Protein AF-A0A194WUJ3-F1 (afdb_monomer_lite)

InterPro domains:
  IPR053221 Burnettramic acid biosynthesis protein [PTHR38887] (4-179)

Sequence (191 aa):
MGGSFLRAWAPMLRSHDISIVQFIAFIDNLNVVSTASPPLQAMSLAGGVLGMVPHHWAMIAGNVIQTTANLGTFAVSKGRTELYMREVNEKMFKPRGLKVSIAKTEAIRSVLRVPTGRPMLPPLNAQTVQMGIAERVLLQLWPYNAVLDLNVPPPAEQTTMLAKLSAKQIAAQAKRNQSKLIKKHEKDLRK

Foldseek 3Di:
DQDQDAQWDFPVCVVLVADLLNVSLLSLLLRVQSDDDCVVVVVCVPDDDPDDDPPPQDDDDDDDDDDDDPPPPDPGPDGSNVLSQVVCCVPPAVVSVGHDDDDDPVCCCVVLVPDPPQDQADDDDPVCVPPDRVVRSVVSCVVSDGDIDNPGDDHDDNDPVSVVVVVVVVVVVVVVVVVVVVVVVVVVVVD

Organism: Mollisia scopiformis (NCBI:txid149040)

Secondary structure (DSSP, 8-state):
--PPPP--B-GGGGGGT--HHHHHHHHHHHHHHHSPPHHHHHHTTSS---------S----------S---------S-HHHHHHHHHIIIIIGGGT-------HHHHHHHTT--TTS-SSPPP-TTTTTS-HHHHHHHHHGGGSPP-B---PPPPP--THHHHHHHHHHHHHHHHHHHHHHHHHHHHTT-

Structure (mmCIF, N/CA/C/O backbone):
data_AF-A0A194WUJ3-F1
#
_entry.id   AF-A0A194WUJ3-F1
#
loop_
_atom_site.group_PDB
_atom_site.id
_atom_site.type_symbol
_atom_site.label_atom_id
_atom_site.label_alt_id
_atom_site.label_comp_id
_atom_site.label_asym_id
_atom_site.label_entity_id
_atom_site.label_seq_id
_atom_site.pdbx_PDB_ins_code
_atom_site.Cartn_x
_atom_site.Cartn_y
_atom_site.Cartn_z
_atom_site.occupancy
_atom_site.B_iso_or_equiv
_atom_site.auth_seq_id
_atom_site.auth_comp_id
_atom_site.auth_asym_id
_atom_site.auth_atom_id
_atom_site.pdbx_PDB_model_num
ATOM 1 N N . MET A 1 1 ? 6.525 8.917 10.250 1.00 32.72 1 MET A N 1
ATOM 2 C CA . MET A 1 1 ? 6.862 7.479 10.179 1.00 32.72 1 MET A CA 1
ATOM 3 C C . MET A 1 1 ? 7.037 7.107 8.714 1.00 32.72 1 MET A C 1
ATOM 5 O O . MET A 1 1 ? 6.080 7.226 7.965 1.00 32.72 1 MET A O 1
ATOM 9 N N . GLY A 1 2 ? 8.264 6.780 8.301 1.00 46.00 2 GLY A N 1
ATOM 10 C CA . GLY A 1 2 ? 8.646 6.453 6.918 1.00 46.00 2 GLY A CA 1
ATOM 11 C C . GLY A 1 2 ? 9.194 5.030 6.810 1.00 46.00 2 GLY A C 1
ATOM 12 O O . GLY A 1 2 ? 10.304 4.839 6.333 1.00 46.00 2 GLY A O 1
ATOM 13 N N . GLY A 1 3 ? 8.460 4.057 7.359 1.00 59.03 3 GLY A N 1
ATOM 14 C CA . GLY A 1 3 ? 8.838 2.645 7.317 1.00 59.03 3 GLY A CA 1
ATOM 15 C C . GLY A 1 3 ? 8.460 1.990 5.989 1.00 59.03 3 GLY A C 1
ATOM 16 O O . GLY A 1 3 ? 7.477 2.377 5.359 1.00 59.03 3 GLY A O 1
ATOM 17 N N . SER A 1 4 ? 9.242 0.990 5.587 1.00 74.44 4 SER A N 1
ATOM 18 C CA . SER A 1 4 ? 8.937 0.096 4.467 1.00 74.44 4 SER A CA 1
ATOM 19 C C . SER A 1 4 ? 7.619 -0.652 4.713 1.00 74.44 4 SER A C 1
ATOM 21 O O . SER A 1 4 ? 7.339 -1.071 5.836 1.00 74.44 4 SER A O 1
ATOM 23 N N . PHE A 1 5 ? 6.832 -0.876 3.663 1.00 83.88 5 PHE A N 1
ATOM 24 C CA . PHE A 1 5 ? 5.734 -1.838 3.670 1.00 83.88 5 PHE A CA 1
ATOM 25 C C . PHE A 1 5 ? 6.278 -3.244 3.944 1.00 83.88 5 PHE A C 1
ATOM 27 O O . PHE A 1 5 ? 7.300 -3.653 3.381 1.00 83.88 5 PHE A O 1
ATOM 34 N N . LEU A 1 6 ? 5.575 -3.976 4.810 1.00 86.25 6 LEU A N 1
ATOM 35 C CA . LEU A 1 6 ? 5.912 -5.345 5.183 1.00 86.25 6 LEU A CA 1
ATOM 36 C C . LEU A 1 6 ? 5.752 -6.283 3.980 1.00 86.25 6 LEU A C 1
ATOM 38 O O . LEU A 1 6 ? 4.736 -6.248 3.285 1.00 86.25 6 LEU A O 1
ATOM 42 N N . ARG A 1 7 ? 6.739 -7.157 3.768 1.00 89.56 7 ARG A N 1
ATOM 43 C CA . ARG A 1 7 ? 6.683 -8.224 2.761 1.00 89.56 7 ARG A CA 1
ATOM 44 C C . ARG A 1 7 ? 5.801 -9.359 3.283 1.00 89.56 7 ARG A C 1
ATOM 46 O O . ARG A 1 7 ? 6.297 -10.312 3.870 1.00 89.56 7 ARG A O 1
ATOM 53 N N . ALA A 1 8 ? 4.492 -9.216 3.108 1.00 89.38 8 ALA A N 1
ATOM 54 C CA . ALA A 1 8 ? 3.495 -10.188 3.538 1.00 89.38 8 ALA A CA 1
ATOM 55 C C . ALA A 1 8 ? 2.577 -10.571 2.374 1.00 89.38 8 ALA A C 1
ATOM 57 O O . ALA A 1 8 ? 2.160 -9.719 1.587 1.00 89.38 8 ALA A O 1
ATOM 58 N N . TRP A 1 9 ? 2.262 -11.855 2.267 1.00 92.25 9 TRP A N 1
ATOM 59 C CA . TRP A 1 9 ? 1.410 -12.420 1.229 1.00 92.25 9 TRP A CA 1
ATOM 60 C C . TRP A 1 9 ? -0.005 -12.661 1.755 1.00 92.25 9 TRP A C 1
ATOM 62 O O . TRP A 1 9 ? -0.173 -13.133 2.869 1.00 92.25 9 TRP A O 1
ATOM 72 N N . ALA A 1 10 ? -1.027 -12.381 0.947 1.00 93.19 10 ALA A N 1
ATOM 73 C CA . ALA A 1 10 ? -2.409 -12.739 1.257 1.00 93.19 10 ALA A CA 1
ATOM 74 C C . ALA A 1 10 ? -2.822 -13.950 0.399 1.00 93.19 10 ALA A C 1
ATOM 76 O O . ALA A 1 10 ? -3.096 -13.763 -0.790 1.00 93.19 10 ALA A O 1
ATOM 77 N N . PRO A 1 11 ? -2.913 -15.181 0.952 1.00 93.56 11 PRO A N 1
ATOM 78 C CA . PRO A 1 11 ? -3.187 -16.395 0.173 1.00 93.56 11 PRO A CA 1
ATOM 79 C C . PRO A 1 11 ? -4.454 -16.341 -0.680 1.00 93.56 11 PRO A C 1
ATOM 81 O O . PRO A 1 11 ? -4.495 -16.942 -1.752 1.00 93.56 11 PRO A O 1
ATOM 84 N N . MET A 1 12 ? -5.454 -15.567 -0.251 1.00 92.31 12 MET A N 1
ATOM 85 C CA . MET A 1 12 ? -6.691 -15.351 -1.004 1.00 92.31 12 MET A CA 1
ATOM 86 C C . MET A 1 12 ? -6.475 -14.702 -2.379 1.00 92.31 12 MET A C 1
ATOM 88 O O . MET A 1 12 ? -7.281 -14.898 -3.275 1.00 92.31 12 MET A O 1
ATOM 92 N N . LEU A 1 13 ? -5.381 -13.970 -2.603 1.00 93.94 13 LEU A N 1
ATOM 93 C CA . LEU A 1 13 ? -5.100 -13.373 -3.913 1.00 93.94 13 LEU A CA 1
ATOM 94 C C . LEU A 1 13 ? -4.798 -14.431 -4.988 1.00 93.94 13 LEU A C 1
ATOM 96 O O . LEU A 1 13 ? -4.937 -14.147 -6.178 1.00 93.94 13 LEU A O 1
ATOM 100 N N . ARG A 1 14 ? -4.470 -15.668 -4.586 1.00 94.31 14 ARG A N 1
ATOM 101 C CA . ARG A 1 14 ? -4.285 -16.793 -5.511 1.00 94.31 14 ARG A CA 1
ATOM 102 C C . ARG A 1 14 ? -5.555 -17.103 -6.306 1.00 94.31 14 ARG A C 1
ATOM 104 O O . ARG A 1 14 ? -5.449 -17.398 -7.491 1.00 94.31 14 ARG A O 1
ATOM 111 N N . SER A 1 15 ? -6.743 -16.993 -5.701 1.00 94.62 15 SER A N 1
ATOM 112 C CA . SER A 1 15 ? -8.014 -17.219 -6.416 1.00 94.62 15 SER A CA 1
ATOM 113 C C . SER A 1 15 ? -8.342 -16.113 -7.420 1.00 94.62 15 SER A C 1
ATOM 115 O O . SER A 1 15 ? -9.236 -16.278 -8.242 1.00 94.62 15 SER A O 1
ATOM 117 N N . HIS A 1 16 ? -7.609 -15.000 -7.374 1.00 94.25 16 HIS A N 1
ATOM 118 C CA . HIS A 1 16 ? -7.704 -13.901 -8.326 1.00 94.25 16 HIS A CA 1
ATOM 119 C C . HIS A 1 16 ? -6.568 -13.918 -9.357 1.00 94.25 16 HIS A C 1
ATOM 121 O O . HIS A 1 16 ? -6.292 -12.885 -9.956 1.00 94.25 16 HIS A O 1
ATOM 127 N N . ASP A 1 17 ? -5.892 -15.054 -9.561 1.00 95.06 17 ASP A N 1
ATOM 128 C CA . ASP A 1 17 ? -4.787 -15.194 -10.523 1.00 95.06 17 ASP A CA 1
ATOM 129 C C . ASP A 1 17 ? -3.607 -14.238 -10.244 1.00 95.06 17 ASP A C 1
ATOM 131 O O . ASP A 1 17 ? -2.934 -13.743 -11.147 1.00 95.06 17 ASP A O 1
ATOM 135 N N . ILE A 1 18 ? -3.358 -13.921 -8.971 1.00 95.56 18 ILE A N 1
ATOM 136 C CA . ILE A 1 18 ? -2.147 -13.218 -8.542 1.00 95.56 18 ILE A CA 1
ATOM 137 C C . ILE A 1 18 ? -1.249 -14.233 -7.847 1.00 95.56 18 ILE A C 1
ATOM 139 O O . ILE A 1 18 ? -1.647 -14.856 -6.863 1.00 95.56 18 ILE A O 1
ATOM 143 N N . SER A 1 19 ? -0.024 -14.406 -8.340 1.00 94.44 19 SER A N 1
ATOM 144 C CA . SER A 1 19 ? 0.952 -15.271 -7.678 1.00 94.44 19 SER A CA 1
ATOM 145 C C . SER A 1 19 ? 1.659 -14.547 -6.528 1.00 94.44 19 SER A C 1
ATOM 147 O O . SER A 1 19 ? 1.808 -13.322 -6.534 1.00 94.44 19 SER A O 1
ATOM 149 N N . ILE A 1 20 ? 2.161 -15.320 -5.557 1.00 93.75 20 ILE A N 1
ATOM 150 C CA . ILE A 1 20 ? 2.977 -14.796 -4.450 1.00 93.75 20 ILE A CA 1
ATOM 151 C C . ILE A 1 20 ? 4.178 -13.997 -4.971 1.00 93.75 20 ILE A C 1
ATOM 153 O O . ILE A 1 20 ? 4.462 -12.911 -4.477 1.00 93.75 20 ILE A O 1
ATOM 157 N N . VAL A 1 21 ? 4.832 -14.483 -6.030 1.00 91.12 21 VAL A N 1
ATOM 158 C CA . VAL A 1 21 ? 5.985 -13.819 -6.652 1.00 91.12 21 VAL A CA 1
ATOM 159 C C . VAL A 1 21 ? 5.587 -12.457 -7.222 1.00 91.12 21 VAL A C 1
ATOM 161 O O . VAL A 1 21 ? 6.268 -11.466 -6.970 1.00 91.12 21 VAL A O 1
ATOM 164 N N . GLN A 1 22 ? 4.465 -12.376 -7.945 1.00 92.06 22 GLN A N 1
ATOM 165 C CA . GLN A 1 22 ? 3.992 -11.118 -8.529 1.00 92.06 22 GLN A CA 1
ATOM 166 C C . GLN A 1 22 ? 3.621 -10.091 -7.455 1.00 92.06 22 GLN A C 1
ATOM 168 O O . GLN A 1 22 ? 3.973 -8.918 -7.576 1.00 92.06 22 GLN A O 1
ATOM 173 N N . PHE A 1 23 ? 2.912 -10.515 -6.406 1.00 93.56 23 PHE A N 1
ATOM 174 C CA . PHE A 1 23 ? 2.476 -9.601 -5.353 1.00 93.56 23 PHE A CA 1
ATOM 175 C C . PHE A 1 23 ? 3.635 -9.104 -4.494 1.00 93.56 23 PHE A C 1
ATOM 177 O O . PHE A 1 23 ? 3.712 -7.915 -4.191 1.00 93.56 23 PHE A O 1
ATOM 184 N N . ILE A 1 24 ? 4.572 -9.982 -4.143 1.00 91.94 24 ILE A N 1
ATOM 185 C CA . ILE A 1 24 ? 5.745 -9.587 -3.362 1.00 91.94 24 ILE A CA 1
ATOM 186 C C . ILE A 1 24 ? 6.665 -8.682 -4.184 1.00 91.94 24 ILE A C 1
ATOM 188 O O . ILE A 1 24 ? 7.104 -7.657 -3.668 1.00 91.94 24 ILE A O 1
ATOM 192 N N . ALA A 1 25 ? 6.835 -8.942 -5.485 1.00 89.75 25 ALA A N 1
ATOM 193 C CA . ALA A 1 25 ? 7.499 -7.994 -6.380 1.00 89.75 25 ALA A CA 1
ATOM 194 C C . ALA A 1 25 ? 6.770 -6.639 -6.425 1.00 89.75 25 ALA A C 1
ATOM 196 O O . ALA A 1 25 ? 7.415 -5.590 -6.499 1.00 89.75 25 ALA A O 1
ATOM 197 N N . PHE A 1 26 ? 5.434 -6.626 -6.350 1.00 91.31 26 PHE A N 1
ATOM 198 C CA . PHE A 1 26 ? 4.680 -5.379 -6.241 1.00 91.31 26 PHE A CA 1
ATOM 199 C C . PHE A 1 26 ? 5.033 -4.596 -4.962 1.00 91.31 26 PHE A C 1
ATOM 201 O O . PHE A 1 26 ? 5.279 -3.389 -5.057 1.00 91.31 26 PHE A O 1
ATOM 208 N N . ILE A 1 27 ? 5.095 -5.266 -3.805 1.00 90.31 27 ILE A N 1
ATOM 209 C CA . ILE A 1 27 ? 5.465 -4.667 -2.510 1.00 90.31 27 ILE A CA 1
ATOM 210 C C . ILE A 1 27 ? 6.914 -4.167 -2.522 1.00 90.31 27 ILE A C 1
ATOM 212 O O . ILE A 1 27 ? 7.175 -3.036 -2.113 1.00 90.31 27 ILE A O 1
ATOM 216 N N . ASP A 1 28 ? 7.847 -4.959 -3.048 1.00 84.88 28 ASP A N 1
ATOM 217 C CA . ASP A 1 28 ? 9.267 -4.599 -3.123 1.00 84.88 28 ASP A CA 1
ATOM 218 C C . ASP A 1 28 ? 9.469 -3.336 -3.980 1.00 84.88 28 ASP A C 1
ATOM 220 O O . ASP A 1 28 ? 10.098 -2.367 -3.549 1.00 84.88 28 ASP A O 1
ATOM 224 N N . ASN A 1 29 ? 8.844 -3.276 -5.158 1.00 86.25 29 ASN A N 1
ATOM 225 C CA . ASN A 1 29 ? 8.866 -2.074 -5.995 1.00 86.25 29 ASN A CA 1
ATOM 226 C C . ASN A 1 29 ? 8.163 -0.885 -5.319 1.00 86.25 29 ASN A C 1
ATOM 228 O O . ASN A 1 29 ? 8.629 0.249 -5.456 1.00 86.25 29 ASN A O 1
ATOM 232 N N . LEU A 1 30 ? 7.068 -1.124 -4.583 1.00 84.75 30 LEU A N 1
ATOM 233 C CA . LEU A 1 30 ? 6.368 -0.078 -3.838 1.00 84.75 30 LEU A CA 1
ATOM 234 C C . LEU A 1 30 ? 7.281 0.547 -2.776 1.00 84.75 30 LEU A C 1
ATOM 236 O O . LEU A 1 30 ? 7.339 1.772 -2.668 1.00 84.75 30 LEU A O 1
ATOM 240 N N . ASN A 1 31 ? 8.035 -0.271 -2.042 1.00 82.69 31 ASN A N 1
ATOM 241 C CA . ASN A 1 31 ? 9.030 0.180 -1.068 1.00 82.69 31 ASN A CA 1
ATOM 242 C C . ASN A 1 31 ? 10.114 1.043 -1.718 1.00 82.69 31 ASN A C 1
ATOM 244 O O . ASN A 1 31 ? 10.453 2.111 -1.207 1.00 82.69 31 ASN A O 1
ATOM 248 N N . VAL A 1 32 ? 10.586 0.655 -2.904 1.00 80.19 32 VAL A N 1
ATOM 249 C CA . VAL A 1 32 ? 11.598 1.424 -3.643 1.00 80.19 32 VAL A CA 1
ATOM 250 C C . VAL A 1 32 ? 11.068 2.788 -4.096 1.00 80.19 32 VAL A C 1
ATOM 252 O O . VAL A 1 32 ? 11.775 3.790 -3.980 1.00 80.19 32 VAL A O 1
ATOM 255 N N . VAL A 1 33 ? 9.838 2.868 -4.616 1.00 75.56 33 VAL A N 1
ATOM 256 C CA . VAL A 1 33 ? 9.284 4.147 -5.116 1.00 75.56 33 VAL A CA 1
ATOM 257 C C . VAL A 1 33 ? 8.750 5.058 -4.022 1.00 75.56 33 VAL A C 1
ATOM 259 O O . VAL A 1 33 ? 8.711 6.270 -4.234 1.00 75.56 33 VAL A O 1
ATOM 262 N N . SER A 1 34 ? 8.330 4.485 -2.892 1.00 74.25 34 SER A N 1
ATOM 263 C CA . SER A 1 34 ? 7.834 5.230 -1.730 1.00 74.25 34 SER A CA 1
ATOM 264 C C . SER A 1 34 ? 8.954 5.768 -0.843 1.00 74.25 34 SER A C 1
ATOM 266 O O . SER A 1 34 ? 8.725 6.727 -0.106 1.00 74.25 34 SER A O 1
ATOM 268 N N . THR A 1 35 ? 10.170 5.227 -0.960 1.00 67.69 35 THR A N 1
ATOM 269 C CA . THR A 1 35 ? 11.345 5.787 -0.290 1.00 67.69 35 THR A CA 1
ATOM 270 C C . THR A 1 35 ? 11.656 7.176 -0.854 1.00 67.69 35 THR A C 1
ATOM 272 O O . THR A 1 35 ? 11.804 7.359 -2.066 1.00 67.69 35 THR A O 1
ATOM 275 N N . ALA A 1 36 ? 11.777 8.172 0.028 1.00 53.38 36 ALA A N 1
ATOM 276 C CA . ALA A 1 36 ? 12.277 9.489 -0.349 1.00 53.38 36 ALA A CA 1
ATOM 277 C C . ALA A 1 36 ? 13.680 9.323 -0.952 1.00 53.38 36 ALA A C 1
ATOM 279 O O . ALA A 1 36 ? 14.590 8.829 -0.294 1.00 53.38 36 ALA A O 1
ATOM 280 N N . SER A 1 37 ? 13.859 9.676 -2.224 1.00 48.66 37 SER A N 1
ATOM 281 C CA . SER A 1 37 ? 15.132 9.450 -2.903 1.00 48.66 37 SER A CA 1
ATOM 282 C C . SER A 1 37 ? 16.250 10.288 -2.248 1.00 48.66 37 SER A C 1
ATOM 284 O O . SER A 1 37 ? 16.093 11.513 -2.190 1.00 48.66 37 SER A O 1
ATOM 286 N N . PRO A 1 38 ? 17.392 9.692 -1.849 1.00 40.50 38 PRO A N 1
ATOM 287 C CA . PRO A 1 38 ? 18.553 10.409 -1.308 1.00 40.50 38 PRO A CA 1
ATOM 288 C C . PRO A 1 38 ? 19.068 11.609 -2.136 1.00 40.50 38 PRO A C 1
ATOM 290 O O . PRO A 1 38 ? 19.522 12.576 -1.526 1.00 40.50 38 PRO A O 1
ATOM 293 N N . PRO A 1 39 ? 18.937 11.673 -3.482 1.00 39.31 39 PRO A N 1
ATOM 294 C CA . PRO A 1 39 ? 19.376 12.848 -4.240 1.00 39.31 39 PRO A CA 1
ATOM 295 C C . PRO A 1 39 ? 18.624 14.146 -3.902 1.00 39.31 39 PRO A C 1
ATOM 297 O O . PRO A 1 39 ? 19.169 15.225 -4.105 1.00 39.31 39 PRO A O 1
ATOM 300 N N . LEU A 1 40 ? 17.406 14.073 -3.347 1.00 37.78 40 LEU A N 1
ATOM 301 C CA . LEU A 1 40 ? 16.685 15.269 -2.886 1.00 37.78 40 LEU A CA 1
ATOM 302 C C . LEU A 1 40 ? 17.165 15.757 -1.512 1.00 37.78 40 LEU A C 1
ATOM 304 O O . LEU A 1 40 ? 17.04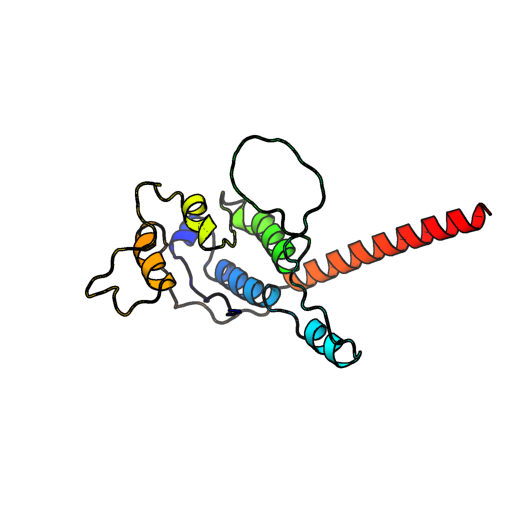6 16.942 -1.231 1.00 37.78 40 LEU A O 1
ATOM 308 N N . GLN A 1 41 ? 17.735 14.875 -0.685 1.00 41.09 41 GLN A N 1
ATOM 309 C CA . GLN A 1 41 ? 18.340 15.250 0.600 1.00 41.09 41 GLN A CA 1
ATOM 310 C C . GLN A 1 41 ? 19.784 15.751 0.425 1.00 41.09 41 GLN A C 1
ATOM 312 O O . GLN A 1 41 ? 20.237 16.608 1.181 1.00 41.09 41 GLN A O 1
ATOM 317 N N . ALA A 1 42 ? 20.490 15.282 -0.610 1.00 37.00 42 ALA A N 1
ATOM 318 C CA . ALA A 1 42 ? 21.837 15.751 -0.939 1.00 37.00 42 ALA A CA 1
ATOM 319 C C . ALA A 1 42 ? 21.848 17.145 -1.602 1.00 37.00 42 ALA A C 1
ATOM 321 O O . ALA A 1 42 ? 22.748 17.938 -1.340 1.00 37.00 42 ALA A O 1
ATOM 322 N N . MET A 1 43 ? 20.837 17.494 -2.410 1.00 38.50 43 MET A N 1
ATOM 323 C CA . MET A 1 43 ? 20.752 18.834 -3.018 1.00 38.50 43 MET A CA 1
ATOM 324 C C . MET A 1 43 ? 20.442 19.951 -2.008 1.00 38.50 43 MET A C 1
ATOM 326 O O . MET A 1 43 ? 20.824 21.094 -2.238 1.00 38.50 43 MET A O 1
ATOM 330 N N . SER A 1 44 ? 19.805 19.639 -0.876 1.00 41.44 44 SER A N 1
ATOM 331 C CA . SER A 1 44 ? 19.566 20.603 0.211 1.00 41.44 44 SER A CA 1
ATOM 332 C C . SER A 1 44 ? 20.817 20.951 1.029 1.00 41.44 44 SER A C 1
ATOM 334 O O . SER A 1 44 ? 20.777 21.900 1.804 1.00 41.44 44 SER A O 1
ATOM 336 N N . LEU A 1 45 ? 21.925 20.219 0.861 1.00 41.81 45 LEU A N 1
ATOM 337 C CA . LEU A 1 45 ? 23.166 20.432 1.619 1.00 41.81 45 LEU A CA 1
ATOM 338 C C . LEU A 1 45 ? 24.208 21.298 0.887 1.00 41.81 45 LEU A C 1
ATOM 340 O O . LEU A 1 45 ? 25.175 21.717 1.513 1.00 41.81 45 LEU A O 1
ATOM 344 N N . ALA A 1 46 ? 24.019 21.607 -0.402 1.00 44.56 46 ALA A N 1
ATOM 345 C CA . ALA A 1 46 ? 24.992 22.366 -1.203 1.00 44.56 46 ALA A CA 1
ATOM 346 C C . ALA A 1 46 ? 24.597 23.832 -1.486 1.00 44.56 46 ALA A C 1
ATOM 348 O O . ALA A 1 46 ? 25.360 24.563 -2.110 1.00 44.56 46 ALA A O 1
ATOM 349 N N . GLY A 1 47 ? 23.426 24.286 -1.035 1.00 38.50 47 GLY A N 1
ATOM 350 C CA . GLY A 1 47 ? 22.958 25.656 -1.250 1.00 38.50 47 GLY A CA 1
ATOM 351 C C . GLY A 1 47 ? 22.279 26.182 0.000 1.00 38.50 47 GLY A C 1
ATOM 352 O O . GLY A 1 47 ? 21.125 25.855 0.259 1.00 38.50 47 GLY A O 1
ATOM 353 N N . GLY A 1 48 ? 23.005 26.972 0.789 1.00 44.19 48 GLY A N 1
ATOM 354 C CA . GLY A 1 48 ? 22.478 27.605 1.990 1.00 44.19 48 GLY A CA 1
ATOM 355 C C . GLY A 1 48 ? 21.275 28.495 1.682 1.00 44.19 48 GLY A C 1
ATOM 356 O O . GLY A 1 48 ? 21.437 29.602 1.186 1.00 44.19 48 GLY A O 1
ATOM 357 N N . VAL A 1 49 ? 20.081 28.014 2.027 1.00 34.72 49 VAL A N 1
ATOM 358 C CA . VAL A 1 49 ? 18.909 28.821 2.382 1.00 34.72 49 VAL A CA 1
ATOM 359 C C . VAL A 1 49 ? 18.202 28.085 3.519 1.00 34.72 49 VAL A C 1
ATOM 361 O O . VAL A 1 49 ? 17.595 27.033 3.325 1.00 34.72 49 VAL A O 1
ATOM 364 N N . LEU A 1 50 ? 18.305 28.634 4.729 1.00 41.47 50 LEU A N 1
ATOM 365 C CA . LEU A 1 50 ? 17.421 28.282 5.835 1.00 41.47 50 LEU A CA 1
ATOM 366 C C . LEU A 1 50 ? 16.015 28.796 5.506 1.00 41.47 50 LEU A C 1
ATOM 368 O O . LEU A 1 50 ? 15.842 29.974 5.210 1.00 41.47 50 LEU A O 1
ATOM 372 N N . GLY A 1 51 ? 15.016 27.917 5.604 1.00 38.12 51 GLY A N 1
ATOM 373 C CA . GLY A 1 51 ? 13.605 28.302 5.603 1.00 38.12 51 GLY A CA 1
ATOM 374 C C . GLY A 1 51 ? 12.835 27.899 4.350 1.00 38.12 51 GLY A C 1
ATOM 375 O O . GLY A 1 51 ? 12.680 28.689 3.430 1.00 38.12 51 GLY A O 1
ATOM 376 N N . MET A 1 52 ? 12.322 26.668 4.355 1.00 31.47 52 MET A N 1
ATOM 377 C CA . MET A 1 52 ? 10.979 26.269 3.903 1.00 31.47 52 MET A CA 1
ATOM 378 C C . MET A 1 52 ? 10.957 24.741 3.851 1.00 31.47 52 MET A C 1
ATOM 380 O O . MET A 1 52 ? 11.269 24.124 2.837 1.00 31.47 52 MET A O 1
ATOM 384 N N . VAL A 1 53 ? 10.593 24.113 4.971 1.00 42.56 53 VAL A N 1
ATOM 385 C CA . VAL A 1 53 ? 10.128 22.722 4.941 1.00 42.56 53 VAL A CA 1
ATOM 386 C C . VAL A 1 53 ? 8.899 22.695 4.031 1.00 42.56 53 VAL A C 1
ATOM 388 O O . VAL A 1 53 ? 7.978 23.482 4.274 1.00 42.56 53 VAL A O 1
ATOM 391 N N . PRO A 1 54 ? 8.829 21.822 3.011 1.00 38.38 54 PRO A N 1
ATOM 392 C CA . PRO A 1 54 ? 7.624 21.699 2.215 1.00 38.38 54 PRO A CA 1
ATOM 393 C C . PRO A 1 54 ? 6.451 21.105 3.004 1.00 38.38 54 PRO A C 1
ATOM 395 O O . PRO A 1 54 ? 6.110 19.933 2.861 1.00 38.38 54 PRO A O 1
ATOM 398 N N . HIS A 1 55 ? 5.780 21.917 3.820 1.00 47.06 55 HIS A N 1
ATOM 399 C CA . HIS A 1 55 ? 4.431 21.651 4.320 1.00 47.06 55 HIS A CA 1
ATOM 400 C C . HIS A 1 55 ? 3.397 21.919 3.210 1.00 47.06 55 HIS A C 1
ATOM 402 O O . HIS A 1 55 ? 2.562 22.811 3.324 1.00 47.06 55 HIS A O 1
ATOM 408 N N . HIS A 1 56 ? 3.465 21.191 2.090 1.00 38.06 56 HIS A N 1
ATOM 409 C CA . HIS A 1 56 ? 2.542 21.399 0.960 1.00 38.06 56 HIS A CA 1
ATOM 410 C C . HIS A 1 56 ? 2.246 20.127 0.150 1.00 38.06 56 HIS A C 1
ATOM 412 O O . HIS A 1 56 ? 2.225 20.126 -1.077 1.00 38.06 56 HIS A O 1
ATOM 418 N N . TRP A 1 57 ? 1.871 19.038 0.828 1.00 38.72 57 TRP A N 1
ATOM 419 C CA . TRP A 1 57 ? 1.037 18.010 0.175 1.00 38.72 57 TRP A CA 1
ATOM 420 C C . TRP A 1 57 ? -0.388 18.512 -0.135 1.00 38.72 57 TRP A C 1
ATOM 422 O O . TRP A 1 57 ? -1.185 17.783 -0.716 1.00 38.72 57 TRP A O 1
ATOM 432 N N . ALA A 1 58 ? -0.716 19.751 0.241 1.00 39.56 58 ALA A N 1
ATOM 433 C CA . ALA A 1 58 ? -2.018 20.364 0.048 1.00 39.56 58 ALA A CA 1
ATOM 434 C C . ALA A 1 58 ? -1.878 21.749 -0.599 1.00 39.56 58 ALA A C 1
ATOM 436 O O . ALA A 1 58 ? -1.833 22.760 0.089 1.00 39.56 58 ALA A O 1
ATOM 437 N N 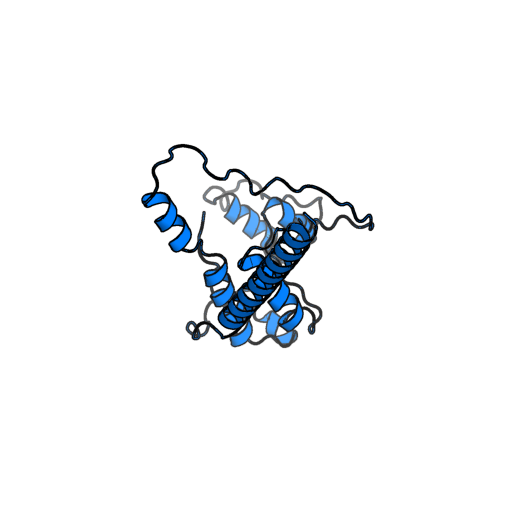. MET A 1 59 ? -1.853 21.798 -1.930 1.00 34.94 59 MET A N 1
ATOM 438 C CA . MET A 1 59 ? -2.549 22.870 -2.644 1.00 34.94 59 MET A CA 1
ATOM 439 C C . MET A 1 59 ? -2.917 22.378 -4.045 1.00 34.94 59 MET A C 1
ATOM 441 O O . MET A 1 59 ? -2.106 22.366 -4.969 1.00 34.94 59 MET A O 1
ATOM 445 N N . ILE A 1 60 ? -4.149 21.882 -4.168 1.00 37.00 60 ILE A N 1
ATOM 446 C CA . ILE A 1 60 ? -4.766 21.515 -5.441 1.00 37.00 60 ILE A CA 1
ATOM 447 C C . ILE A 1 60 ? -5.449 22.773 -5.977 1.00 37.00 60 ILE A C 1
ATOM 449 O O . ILE A 1 60 ? -6.408 23.251 -5.378 1.00 37.00 60 ILE A O 1
ATOM 453 N N . ALA A 1 61 ? -4.973 23.289 -7.109 1.00 36.94 61 ALA A N 1
ATOM 454 C CA . ALA A 1 61 ? -5.679 24.295 -7.891 1.00 36.94 61 ALA A CA 1
ATOM 455 C C . ALA A 1 61 ? -6.349 23.629 -9.108 1.00 36.94 61 ALA A C 1
ATOM 457 O O . ALA A 1 61 ? -5.664 23.153 -10.010 1.00 36.94 61 ALA A O 1
ATOM 458 N N . GLY A 1 62 ? -7.688 23.599 -9.082 1.00 32.34 62 GLY A N 1
ATOM 459 C CA . GLY A 1 62 ? -8.600 23.697 -10.233 1.00 32.34 62 GLY A CA 1
ATOM 460 C C . GLY A 1 62 ? -8.601 22.595 -11.301 1.00 32.34 62 GLY A C 1
ATOM 461 O O . GLY A 1 62 ? -7.821 22.632 -12.245 1.00 32.34 62 GLY A O 1
ATOM 462 N N . ASN A 1 63 ? -9.579 21.684 -11.247 1.00 31.47 63 ASN A N 1
ATOM 463 C CA . ASN A 1 63 ? -10.826 21.812 -12.022 1.00 31.47 63 ASN A CA 1
ATOM 464 C C . ASN A 1 63 ? -11.764 20.633 -11.716 1.00 31.47 63 ASN A C 1
ATOM 466 O O . ASN A 1 63 ? -11.383 19.466 -11.786 1.00 31.47 63 ASN A O 1
ATOM 470 N N . VAL A 1 64 ? -12.990 20.981 -11.330 1.00 40.91 64 VAL A N 1
ATOM 471 C CA . VAL A 1 64 ? -14.077 20.087 -10.926 1.00 40.91 64 VAL A CA 1
ATOM 472 C C . VAL A 1 64 ? -14.629 19.375 -12.160 1.00 40.91 64 VAL A C 1
ATOM 474 O O . VAL A 1 64 ? -15.134 20.029 -13.066 1.00 40.91 64 VAL A O 1
ATOM 477 N N . ILE A 1 65 ? -14.585 18.042 -12.179 1.00 37.25 65 ILE A N 1
ATOM 478 C CA . ILE A 1 65 ? -15.510 17.250 -12.996 1.00 37.25 65 ILE A CA 1
ATOM 479 C C . ILE A 1 65 ? -16.522 16.655 -12.024 1.00 37.25 65 ILE A C 1
ATOM 481 O O . ILE A 1 65 ? -16.221 15.732 -11.269 1.00 37.25 65 ILE A O 1
ATOM 485 N N . GLN A 1 66 ? -17.714 17.250 -12.015 1.00 41.88 66 GLN A N 1
ATOM 486 C CA . GLN A 1 66 ? -18.903 16.720 -11.361 1.00 41.88 66 GLN A CA 1
ATOM 487 C C . GLN A 1 66 ? -19.200 15.333 -11.927 1.00 41.88 66 GLN A C 1
ATOM 489 O O . GLN A 1 66 ? -19.675 15.208 -13.048 1.00 41.88 66 GLN A O 1
ATOM 494 N N . THR A 1 67 ? -18.944 14.290 -11.146 1.00 36.34 67 THR A N 1
ATOM 495 C CA . THR A 1 67 ? -19.650 13.016 -11.299 1.00 36.34 67 THR A CA 1
ATOM 496 C C . THR A 1 67 ? -19.882 12.416 -9.919 1.00 36.34 67 THR A C 1
ATOM 498 O O . THR A 1 67 ? -18.987 12.277 -9.090 1.00 36.34 67 THR A O 1
ATOM 501 N N . THR A 1 68 ? -21.153 12.162 -9.659 1.00 36.50 68 THR A N 1
ATOM 502 C CA . THR A 1 68 ? -21.759 11.790 -8.390 1.00 36.50 68 THR A CA 1
ATOM 503 C C . THR A 1 68 ? -21.291 10.410 -7.922 1.00 36.50 68 THR A C 1
ATOM 505 O O . THR A 1 68 ? -21.765 9.404 -8.430 1.00 36.50 68 THR A O 1
ATOM 508 N N . ALA A 1 69 ? -20.369 10.361 -6.956 1.00 38.78 69 ALA A N 1
ATOM 509 C CA . ALA A 1 69 ? -20.255 9.335 -5.908 1.00 38.78 69 ALA A CA 1
ATOM 510 C C . ALA A 1 69 ? -19.056 9.685 -5.013 1.00 38.78 69 ALA A C 1
ATOM 512 O O . ALA A 1 69 ? -17.913 9.697 -5.465 1.00 38.78 69 ALA A O 1
ATOM 513 N N . ASN A 1 70 ? -19.308 9.960 -3.733 1.00 34.38 70 ASN A N 1
ATOM 514 C CA . ASN A 1 70 ? -18.294 10.247 -2.716 1.00 34.38 70 ASN A CA 1
ATOM 515 C C . ASN A 1 70 ? -17.403 9.020 -2.426 1.00 34.38 70 ASN A C 1
ATOM 517 O O . ASN A 1 70 ? -17.509 8.390 -1.377 1.00 34.38 70 ASN A O 1
ATOM 521 N N . LEU A 1 71 ? -16.491 8.686 -3.338 1.00 38.44 71 LEU A N 1
ATOM 522 C CA . LEU A 1 71 ? -15.340 7.827 -3.075 1.00 38.44 71 LEU A CA 1
ATOM 523 C C . LEU A 1 71 ? -14.098 8.703 -3.176 1.00 38.44 71 LEU A C 1
ATOM 525 O O . LEU A 1 71 ? -13.565 8.921 -4.262 1.00 38.44 71 LEU A O 1
ATOM 529 N N . GLY A 1 72 ? -13.674 9.236 -2.028 1.00 35.72 72 GLY A N 1
ATOM 530 C CA . GLY A 1 72 ? -12.509 10.104 -1.876 1.00 35.72 72 GLY A CA 1
ATOM 531 C C . GLY A 1 72 ? -11.223 9.436 -2.356 1.00 35.72 72 GLY A C 1
ATOM 532 O O . GLY A 1 72 ? -10.445 8.910 -1.568 1.00 35.72 72 GLY A O 1
ATOM 533 N N . THR A 1 73 ? -10.990 9.474 -3.662 1.00 40.84 73 THR A N 1
ATOM 534 C CA . THR A 1 73 ? -9.672 9.285 -4.254 1.00 40.84 73 THR A CA 1
ATOM 535 C C . THR A 1 73 ? -9.113 10.690 -4.392 1.00 40.84 73 THR A C 1
ATOM 537 O O . THR A 1 73 ? -9.470 11.414 -5.318 1.00 40.84 73 THR A O 1
ATOM 540 N N . PHE A 1 74 ? -8.315 11.125 -3.416 1.00 43.00 74 PHE A N 1
ATOM 541 C CA . PHE A 1 74 ? -7.610 12.396 -3.542 1.00 43.00 74 PHE A CA 1
ATOM 542 C C . PHE A 1 74 ? -6.775 12.350 -4.823 1.00 43.00 74 PHE A C 1
ATOM 544 O O . PHE A 1 74 ? -6.015 11.409 -5.040 1.00 43.00 74 PHE A O 1
ATOM 551 N N . ALA A 1 75 ? -6.945 13.350 -5.686 1.00 40.72 75 ALA A N 1
ATOM 552 C CA . ALA A 1 75 ? -6.110 13.534 -6.859 1.00 40.72 75 ALA A CA 1
ATOM 553 C C . ALA A 1 75 ? -4.672 13.821 -6.393 1.00 40.72 75 ALA A C 1
ATOM 555 O O . ALA A 1 75 ? -4.351 14.941 -5.998 1.00 40.72 75 ALA A O 1
ATOM 556 N N . VAL A 1 76 ? -3.812 12.799 -6.392 1.00 40.06 76 VAL A N 1
ATOM 557 C CA . VAL A 1 76 ? -2.398 12.940 -6.029 1.00 40.06 76 VAL A CA 1
ATOM 558 C C . VAL A 1 76 ? -1.605 13.355 -7.271 1.00 40.06 76 VAL A C 1
ATOM 560 O O . VAL A 1 76 ? -1.615 12.704 -8.314 1.00 40.06 76 VAL A O 1
ATOM 563 N N . SER A 1 77 ? -0.908 14.482 -7.174 1.00 41.59 77 SER A N 1
ATOM 564 C CA . SER A 1 77 ? 0.028 14.973 -8.188 1.00 41.59 77 SER A CA 1
ATOM 565 C C . SER A 1 77 ? 1.200 13.992 -8.425 1.00 41.59 77 SER A C 1
ATOM 567 O O . SER A 1 77 ? 1.823 13.535 -7.475 1.00 41.59 77 SER A O 1
ATOM 569 N N . LYS A 1 78 ? 1.486 13.695 -9.707 1.00 48.03 78 LYS A N 1
ATOM 570 C CA . LYS A 1 78 ? 2.675 13.125 -10.415 1.00 48.03 78 LYS A CA 1
ATOM 571 C C . LYS A 1 78 ? 3.916 12.572 -9.651 1.00 48.03 78 LYS A C 1
ATOM 573 O O . LYS A 1 78 ? 5.028 12.679 -10.171 1.00 48.03 78 LYS A O 1
ATOM 578 N N . GLY A 1 79 ? 3.792 11.953 -8.481 1.00 68.19 79 GLY A N 1
ATOM 579 C CA . GLY A 1 79 ? 4.909 11.286 -7.788 1.00 68.19 79 GLY A CA 1
ATOM 580 C C . GLY A 1 79 ? 5.315 9.937 -8.410 1.00 68.19 79 GLY A C 1
ATOM 581 O O . GLY A 1 79 ? 4.523 9.311 -9.116 1.00 68.19 79 GLY A O 1
ATOM 582 N N . ARG A 1 80 ? 6.538 9.451 -8.123 1.00 72.06 80 ARG A N 1
ATOM 583 C CA . ARG A 1 80 ? 7.017 8.109 -8.542 1.00 72.06 80 ARG A CA 1
ATOM 584 C C . ARG A 1 80 ? 6.087 6.997 -8.046 1.00 72.06 80 ARG A C 1
ATOM 586 O O . ARG A 1 80 ? 5.712 6.131 -8.832 1.00 72.06 80 ARG A O 1
ATOM 593 N N . THR A 1 81 ? 5.659 7.079 -6.786 1.00 78.06 81 THR A N 1
ATOM 594 C CA . THR A 1 81 ? 4.675 6.166 -6.190 1.00 78.06 81 THR A CA 1
ATOM 595 C C . THR A 1 81 ? 3.346 6.198 -6.934 1.00 78.06 81 THR A C 1
ATOM 597 O O . THR A 1 81 ? 2.815 5.148 -7.261 1.00 78.06 81 THR A O 1
ATOM 600 N N . GLU A 1 82 ? 2.831 7.378 -7.278 1.00 75.31 82 GLU A N 1
ATOM 601 C CA . GLU A 1 82 ? 1.541 7.516 -7.968 1.00 75.31 82 GLU A CA 1
ATOM 602 C C . GLU A 1 82 ? 1.573 6.905 -9.375 1.00 75.31 82 GLU A C 1
ATOM 604 O O . GLU A 1 82 ? 0.683 6.147 -9.763 1.00 75.31 82 GLU A O 1
ATOM 609 N N . LEU A 1 83 ? 2.630 7.191 -10.144 1.00 78.00 83 LEU A N 1
ATOM 610 C CA . LEU A 1 83 ? 2.803 6.607 -11.476 1.00 78.00 83 LEU A CA 1
ATOM 611 C C . LEU A 1 83 ? 2.895 5.084 -11.417 1.00 78.00 83 LEU A C 1
ATOM 613 O O . LEU A 1 83 ? 2.297 4.410 -12.255 1.00 78.00 83 LEU A O 1
ATOM 617 N N . TYR A 1 84 ? 3.613 4.562 -10.425 1.00 83.56 84 TYR A N 1
ATOM 618 C CA . TYR A 1 84 ? 3.712 3.133 -10.180 1.00 83.56 84 TYR A CA 1
ATOM 619 C C . TYR A 1 84 ? 2.356 2.521 -9.797 1.00 83.56 84 TYR A C 1
ATOM 621 O O . TYR A 1 84 ? 1.937 1.541 -10.410 1.00 83.56 84 TYR A O 1
ATOM 629 N N . MET A 1 85 ? 1.623 3.140 -8.864 1.00 86.06 85 MET A N 1
ATOM 630 C CA . MET A 1 85 ? 0.298 2.683 -8.431 1.00 86.06 85 MET A CA 1
ATOM 631 C C . MET A 1 85 ? -0.721 2.686 -9.574 1.00 86.06 85 MET A C 1
ATOM 633 O O . MET A 1 85 ? -1.538 1.768 -9.669 1.00 86.06 85 MET A O 1
ATOM 637 N N . ARG A 1 86 ? -0.671 3.673 -10.475 1.00 83.94 86 ARG A N 1
ATOM 638 C CA . ARG A 1 86 ? -1.516 3.680 -11.676 1.00 83.94 86 ARG A CA 1
ATOM 639 C C . ARG A 1 86 ? -1.142 2.548 -12.626 1.00 83.94 86 ARG A C 1
ATOM 641 O O . ARG A 1 86 ? -2.015 1.796 -13.039 1.00 83.94 86 ARG A O 1
ATOM 648 N N . GLU A 1 87 ? 0.141 2.414 -12.950 1.00 85.62 87 GLU A N 1
ATOM 649 C CA . GLU A 1 87 ? 0.634 1.393 -13.880 1.00 85.62 87 GLU A CA 1
ATOM 650 C C . GLU A 1 87 ? 0.301 -0.028 -13.398 1.00 85.62 87 GLU A C 1
ATOM 652 O O . GLU A 1 87 ? -0.197 -0.842 -14.177 1.00 85.62 87 GLU A O 1
ATOM 657 N N . VAL A 1 88 ? 0.526 -0.323 -12.113 1.00 89.75 88 VAL A N 1
ATOM 658 C CA . VAL A 1 88 ? 0.239 -1.650 -11.553 1.00 89.75 88 VAL A CA 1
ATOM 659 C C . VAL A 1 88 ? -1.263 -1.912 -11.467 1.00 89.75 88 VAL A C 1
ATOM 661 O O . VAL A 1 88 ? -1.700 -3.027 -11.743 1.00 89.75 88 VAL A O 1
ATOM 664 N N . ASN A 1 89 ? -2.087 -0.899 -11.180 1.00 91.81 89 ASN A N 1
ATOM 665 C CA . ASN A 1 89 ? -3.536 -1.062 -11.268 1.00 91.81 89 ASN A CA 1
ATOM 666 C C . ASN A 1 89 ? -3.980 -1.389 -12.699 1.00 91.81 89 ASN A C 1
ATOM 668 O O . ASN A 1 89 ? -4.738 -2.335 -12.865 1.00 91.81 89 ASN A O 1
ATOM 672 N N . GLU A 1 90 ? -3.495 -0.675 -13.722 1.00 88.62 90 GLU A N 1
ATOM 673 C CA . GLU A 1 90 ? -3.852 -0.960 -15.124 1.00 88.62 90 GLU A CA 1
ATOM 674 C C . GLU A 1 90 ? -3.405 -2.354 -15.579 1.00 88.62 90 GLU A C 1
ATOM 676 O O . GLU A 1 90 ? -4.150 -3.047 -16.267 1.00 88.62 90 GLU A O 1
ATOM 681 N N . LYS A 1 91 ? -2.190 -2.773 -15.210 1.00 89.06 91 LYS A N 1
ATOM 682 C CA . LYS A 1 91 ? -1.571 -3.984 -15.767 1.00 89.06 91 LYS A CA 1
ATOM 683 C C . LYS A 1 91 ? -1.802 -5.250 -14.956 1.00 89.06 91 LYS A C 1
ATOM 685 O O . LYS A 1 91 ? -1.807 -6.336 -15.526 1.00 89.06 91 LYS A O 1
ATOM 690 N N . MET A 1 92 ? -1.934 -5.129 -13.638 1.00 91.38 92 MET A N 1
ATOM 691 C CA . MET A 1 92 ? -1.980 -6.272 -12.728 1.00 91.38 92 MET A CA 1
ATOM 692 C C . MET A 1 92 ? -3.365 -6.442 -12.111 1.00 91.38 92 MET A C 1
ATOM 694 O O . MET A 1 92 ? -3.945 -7.514 -12.251 1.00 91.38 92 MET A O 1
ATOM 698 N N . PHE A 1 93 ? -3.909 -5.408 -11.464 1.00 92.56 93 PHE A N 1
ATOM 699 C CA . PHE A 1 93 ? -5.121 -5.550 -10.648 1.00 92.56 93 PHE A CA 1
ATOM 700 C C . PHE A 1 93 ? -6.426 -5.415 -11.451 1.00 92.56 93 PHE A C 1
ATOM 702 O O . PHE A 1 93 ? -7.298 -6.276 -11.328 1.00 92.56 93 PHE A O 1
ATOM 709 N N . LYS A 1 94 ? -6.562 -4.402 -12.319 1.00 92.00 94 LYS A N 1
ATOM 710 C CA . LYS A 1 94 ? -7.797 -4.151 -13.087 1.00 92.00 94 LYS A CA 1
ATOM 711 C C . LYS A 1 94 ? -8.227 -5.321 -13.978 1.00 92.00 94 LYS A C 1
ATOM 713 O O . LYS A 1 94 ? -9.413 -5.641 -13.940 1.00 92.00 94 LYS A O 1
ATOM 718 N N . PRO A 1 95 ? -7.329 -6.003 -14.722 1.00 95.19 95 PRO A N 1
ATOM 719 C CA . PRO A 1 95 ? -7.719 -7.160 -15.532 1.00 95.19 95 PRO A CA 1
ATOM 720 C C . PRO A 1 95 ? -8.329 -8.309 -14.714 1.00 95.19 95 PRO A C 1
ATOM 722 O O . PRO A 1 95 ? -9.023 -9.151 -15.267 1.00 95.19 95 PRO A O 1
ATOM 725 N N . ARG A 1 96 ? -8.088 -8.330 -13.396 1.00 94.75 96 ARG A N 1
ATOM 726 C CA . ARG A 1 96 ? -8.579 -9.338 -12.444 1.00 94.75 96 ARG A CA 1
ATOM 727 C C . ARG A 1 96 ? -9.787 -8.853 -11.633 1.00 94.75 96 ARG A C 1
ATOM 729 O O . ARG A 1 96 ? -10.149 -9.473 -10.638 1.00 94.75 96 ARG A O 1
ATOM 736 N N . GLY A 1 97 ? -10.381 -7.715 -12.009 1.00 91.12 97 GLY A N 1
ATOM 737 C CA . GLY A 1 97 ? -11.486 -7.096 -11.270 1.00 91.12 97 GLY A CA 1
ATOM 738 C C . GLY A 1 97 ? -11.078 -6.515 -9.911 1.00 91.12 97 GLY A C 1
ATOM 739 O O . GLY A 1 97 ? -11.935 -6.264 -9.067 1.00 91.12 97 GLY A O 1
ATOM 740 N N . LEU A 1 98 ? -9.779 -6.300 -9.683 1.00 91.50 98 LEU A N 1
ATOM 741 C CA . LEU A 1 98 ? -9.234 -5.791 -8.428 1.00 91.50 98 LEU A CA 1
ATOM 742 C C . LEU A 1 98 ? -8.741 -4.346 -8.569 1.00 91.50 98 LEU A C 1
ATOM 744 O O . LEU A 1 98 ? -8.431 -3.857 -9.657 1.00 91.50 98 LEU A O 1
ATOM 748 N N . LYS A 1 99 ? -8.610 -3.667 -7.428 1.00 88.50 99 LYS A N 1
ATOM 749 C CA . LYS A 1 99 ? -7.952 -2.363 -7.304 1.00 88.50 99 LYS A CA 1
ATOM 750 C C . LYS A 1 99 ? -7.075 -2.369 -6.060 1.00 88.50 99 LYS A C 1
ATOM 752 O O . LYS A 1 99 ? -7.522 -2.791 -4.998 1.00 88.50 99 LYS A O 1
ATOM 757 N N . VAL A 1 100 ? -5.865 -1.837 -6.181 1.00 87.62 100 VAL A N 1
ATOM 758 C CA . VAL A 1 100 ? -4.975 -1.580 -5.047 1.00 87.62 100 VAL A CA 1
ATOM 759 C C . VAL A 1 100 ? -4.869 -0.078 -4.780 1.00 87.62 100 VAL A C 1
ATOM 761 O O . VAL A 1 100 ? -4.799 0.732 -5.709 1.00 87.62 100 VAL A O 1
ATOM 764 N N . SER A 1 101 ? -4.861 0.316 -3.508 1.00 84.00 101 SER A N 1
ATOM 765 C CA . SER A 1 101 ? -4.727 1.714 -3.085 1.00 84.00 101 SER A CA 1
ATOM 766 C C . SER A 1 101 ? -4.044 1.824 -1.728 1.00 84.00 101 SER A C 1
ATOM 768 O O . SER A 1 101 ? -4.198 0.941 -0.890 1.00 84.00 101 SER A O 1
ATOM 770 N N . ILE A 1 102 ? -3.354 2.940 -1.497 1.00 82.50 102 ILE A N 1
ATOM 771 C CA . ILE A 1 102 ? -2.812 3.313 -0.187 1.00 82.50 102 ILE A CA 1
ATOM 772 C C . ILE A 1 102 ? -3.770 4.332 0.427 1.00 82.50 102 ILE A C 1
ATOM 774 O O . ILE A 1 102 ? -4.103 5.328 -0.215 1.00 82.50 102 ILE A O 1
ATOM 778 N N . ALA A 1 103 ? -4.223 4.079 1.651 1.00 72.94 103 ALA A N 1
ATOM 779 C CA . ALA A 1 103 ? -5.188 4.922 2.348 1.00 72.94 103 ALA A CA 1
ATOM 780 C C . ALA A 1 103 ? -4.631 5.382 3.697 1.00 72.94 103 ALA A C 1
ATOM 782 O O . ALA A 1 103 ? -3.903 4.646 4.362 1.00 72.94 103 ALA A O 1
ATOM 783 N N . LYS A 1 104 ? -4.998 6.600 4.108 1.00 71.06 104 LYS A N 1
ATOM 784 C CA . LYS A 1 104 ? -4.793 7.048 5.489 1.00 71.06 104 LYS A CA 1
ATOM 785 C C . LYS A 1 104 ? -5.811 6.383 6.412 1.00 71.06 104 LYS A C 1
ATOM 787 O O . LYS A 1 104 ? -6.888 5.994 5.955 1.00 71.06 104 LYS A O 1
ATOM 792 N N . THR A 1 105 ? -5.505 6.333 7.705 1.00 67.56 105 THR A N 1
ATOM 793 C CA . THR A 1 105 ? -6.370 5.744 8.736 1.00 67.56 105 THR A CA 1
ATOM 794 C C . THR A 1 105 ? -7.795 6.297 8.693 1.00 67.56 105 THR A C 1
ATOM 796 O O . THR A 1 105 ? -8.749 5.533 8.815 1.00 67.56 105 THR A O 1
ATOM 799 N N . GLU A 1 106 ? -7.969 7.594 8.422 1.00 69.44 106 GLU A N 1
ATOM 800 C CA . GLU A 1 106 ? -9.293 8.233 8.382 1.00 69.44 106 GLU A CA 1
ATOM 801 C C . GLU A 1 106 ? -10.161 7.724 7.217 1.00 69.44 106 GLU A C 1
ATOM 803 O O . GLU A 1 106 ? -11.388 7.718 7.303 1.00 69.44 106 GLU A O 1
ATOM 808 N N . ALA A 1 107 ? -9.535 7.259 6.132 1.00 76.50 107 ALA A N 1
ATOM 809 C CA . ALA A 1 107 ? -10.227 6.733 4.958 1.00 76.50 107 ALA A CA 1
ATOM 810 C C . ALA A 1 107 ? -10.525 5.227 5.054 1.00 76.50 107 ALA A C 1
ATOM 812 O O . ALA A 1 107 ? -11.360 4.726 4.296 1.00 76.50 107 ALA A O 1
ATOM 813 N N . ILE A 1 108 ? -9.890 4.501 5.985 1.00 74.81 108 ILE A N 1
ATOM 814 C CA . ILE A 1 108 ? -9.989 3.036 6.088 1.00 74.81 108 ILE A CA 1
ATOM 815 C C . ILE A 1 108 ? -11.438 2.565 6.228 1.00 74.81 108 ILE A C 1
ATOM 817 O O . ILE A 1 108 ? -11.830 1.620 5.547 1.00 74.81 108 ILE A O 1
ATOM 821 N N . ARG A 1 109 ? -12.259 3.242 7.045 1.00 80.81 109 ARG A N 1
ATOM 822 C CA . ARG A 1 109 ? -13.680 2.890 7.220 1.00 80.81 109 ARG A CA 1
ATOM 823 C C . ARG A 1 109 ? -14.418 2.836 5.883 1.00 80.81 109 ARG A C 1
ATOM 825 O O . ARG A 1 109 ? -15.161 1.893 5.635 1.00 80.81 109 ARG A O 1
ATOM 832 N N . SER A 1 110 ? -14.218 3.852 5.045 1.00 80.06 110 SER A N 1
ATOM 833 C CA . SER A 1 110 ? -14.872 3.955 3.739 1.00 80.06 110 SER A CA 1
ATOM 834 C C . SER A 1 110 ? -14.330 2.903 2.771 1.00 80.06 110 SER A C 1
ATOM 836 O O . SER A 1 110 ? -15.101 2.181 2.142 1.00 80.06 110 SER A O 1
ATOM 838 N N . VAL A 1 111 ? -13.002 2.749 2.720 1.00 79.56 111 VAL A N 1
ATOM 839 C CA . VAL A 1 111 ? -12.327 1.800 1.821 1.00 79.56 111 VAL A CA 1
ATOM 840 C C . VAL A 1 111 ? -12.714 0.351 2.129 1.00 79.56 111 VAL A C 1
ATOM 842 O O . VAL A 1 111 ? -13.049 -0.393 1.212 1.00 79.56 111 VAL A O 1
ATOM 845 N N . LEU A 1 112 ? -12.723 -0.033 3.407 1.00 80.44 112 LEU A N 1
ATOM 846 C CA . LEU A 1 112 ? -13.093 -1.378 3.861 1.00 80.44 112 LEU A CA 1
ATOM 847 C C . LEU A 1 112 ? -14.608 -1.560 4.045 1.00 80.44 112 LEU A C 1
ATOM 849 O O . LEU A 1 112 ? -15.047 -2.635 4.444 1.00 80.44 112 LEU A O 1
ATOM 853 N N . ARG A 1 113 ? -15.412 -0.523 3.762 1.00 86.00 113 ARG A N 1
ATOM 854 C CA . ARG A 1 113 ? -16.878 -0.520 3.915 1.00 86.00 113 ARG A CA 1
ATOM 855 C C . ARG A 1 113 ? -17.337 -0.959 5.312 1.00 86.00 113 ARG A C 1
ATOM 857 O O . ARG A 1 113 ? -18.326 -1.673 5.461 1.00 86.00 113 ARG A O 1
ATOM 864 N N . VAL A 1 114 ? -16.626 -0.514 6.349 1.00 83.56 114 VAL A N 1
ATOM 865 C CA . VAL A 1 114 ? -16.964 -0.843 7.740 1.00 83.56 114 VAL A CA 1
ATOM 866 C C . VAL A 1 114 ? -18.232 -0.080 8.160 1.00 83.56 114 VAL A C 1
ATOM 868 O O . VAL A 1 114 ? -18.238 1.155 8.067 1.00 83.56 114 VAL A O 1
ATOM 871 N N . PRO A 1 115 ? -19.276 -0.753 8.689 1.00 86.62 115 PRO A N 1
ATOM 872 C CA . PRO A 1 115 ? -20.528 -0.115 9.100 1.00 86.62 115 PRO A CA 1
ATOM 873 C C . PRO A 1 115 ? -20.311 1.050 10.068 1.00 86.62 115 PRO A C 1
ATOM 875 O O . PRO A 1 115 ? -19.559 0.922 11.036 1.00 86.62 115 PRO A O 1
ATOM 878 N N . THR A 1 116 ? -20.987 2.179 9.839 1.00 82.81 116 THR A N 1
ATOM 879 C CA . THR A 1 116 ? -20.843 3.423 10.626 1.00 82.81 116 THR A CA 1
ATOM 880 C C . THR A 1 116 ? -21.114 3.229 12.117 1.00 82.81 116 THR A C 1
ATOM 882 O O . THR A 1 116 ? -20.416 3.824 12.932 1.00 82.81 116 THR A O 1
ATOM 885 N N . GLY A 1 117 ? -22.038 2.333 12.475 1.00 84.19 117 GLY A N 1
ATOM 886 C CA . GLY A 1 117 ? -22.350 1.980 13.865 1.00 84.19 117 GLY A CA 1
ATOM 887 C C . GLY A 1 117 ? -21.263 1.179 14.596 1.00 84.19 117 GLY A C 1
ATOM 888 O O . GLY A 1 117 ? -21.324 1.043 15.813 1.00 84.19 117 GLY A O 1
ATOM 889 N N . ARG A 1 118 ? -20.246 0.658 13.894 1.00 83.19 118 ARG A N 1
ATOM 890 C CA . ARG A 1 118 ? -19.115 -0.029 14.533 1.00 83.19 118 ARG A CA 1
ATOM 891 C C . ARG A 1 118 ? -18.040 1.000 14.919 1.00 83.19 118 ARG A C 1
ATOM 893 O O . ARG A 1 118 ? -17.539 1.682 14.020 1.00 83.19 118 ARG A O 1
ATOM 900 N N . PRO A 1 119 ? -17.627 1.111 16.196 1.00 84.25 119 PRO A N 1
ATOM 901 C CA . PRO A 1 119 ? -16.515 1.981 16.586 1.00 84.25 119 PRO A CA 1
ATOM 902 C C . PRO A 1 119 ? -15.217 1.496 15.928 1.00 84.25 119 PRO A C 1
ATOM 904 O O . PRO A 1 119 ? -15.036 0.294 15.776 1.00 84.25 119 PRO A O 1
ATOM 907 N N . MET A 1 120 ? -14.331 2.407 15.508 1.00 81.69 120 MET A N 1
ATOM 908 C CA . MET A 1 120 ? -13.023 2.039 14.925 1.00 81.69 120 MET A CA 1
ATOM 909 C C . MET A 1 120 ? -11.961 1.777 15.986 1.00 81.69 120 MET A C 1
ATOM 911 O O . MET A 1 120 ? -11.033 1.016 15.748 1.00 81.69 120 MET A O 1
ATOM 915 N N . LEU A 1 121 ? -12.116 2.400 17.152 1.00 86.12 121 LEU A N 1
ATOM 916 C CA . LEU A 1 121 ? -11.248 2.209 18.296 1.00 86.12 121 LEU A CA 1
ATOM 917 C C . LEU A 1 121 ? -12.031 1.420 19.358 1.00 86.12 121 LEU A C 1
ATOM 919 O O . LEU A 1 121 ? -13.023 1.947 19.866 1.00 86.12 121 LEU A O 1
ATOM 923 N N . PRO A 1 122 ? -11.648 0.170 19.672 1.00 83.12 122 PRO A N 1
ATOM 924 C CA . PRO A 1 122 ? -12.301 -0.613 20.716 1.00 83.12 122 PRO A CA 1
ATOM 925 C C . PRO A 1 122 ? -12.094 0.044 22.093 1.00 83.12 122 PRO A C 1
ATOM 927 O O . PRO A 1 122 ? -11.096 0.751 22.276 1.00 83.12 122 PRO A O 1
ATOM 930 N N . PRO A 1 123 ? -13.004 -0.162 23.065 1.00 85.69 123 PRO A N 1
ATOM 931 C CA . PRO A 1 123 ? -12.853 0.372 24.419 1.00 85.69 123 PRO A CA 1
ATOM 932 C C . PRO A 1 123 ? -11.596 -0.179 25.101 1.00 85.69 123 PRO A C 1
ATOM 934 O O . PRO A 1 123 ? -11.066 -1.211 24.694 1.00 85.69 123 PRO A O 1
ATOM 937 N N . LEU A 1 124 ? -11.121 0.517 26.136 1.00 88.69 124 LEU A N 1
ATOM 938 C CA . LEU A 1 124 ? -10.008 0.032 26.945 1.00 88.69 124 LEU A CA 1
ATOM 939 C C . LEU A 1 124 ? -10.454 -1.154 27.811 1.00 88.69 124 LEU A C 1
ATOM 941 O O . LEU A 1 124 ? -11.412 -1.043 28.569 1.00 88.69 124 LEU A O 1
ATOM 945 N N . ASN A 1 125 ? -9.746 -2.274 27.711 1.00 88.38 125 ASN A N 1
ATOM 946 C CA . ASN A 1 125 ? -9.867 -3.445 28.576 1.00 88.38 125 ASN A CA 1
ATOM 947 C C . ASN A 1 125 ? -8.473 -4.031 28.875 1.00 88.38 125 ASN A C 1
ATOM 949 O O . ASN A 1 125 ? -7.460 -3.497 28.418 1.00 88.38 125 ASN A O 1
ATOM 953 N N . ALA A 1 126 ? -8.421 -5.138 29.621 1.00 89.44 126 ALA A N 1
ATOM 954 C CA . ALA A 1 126 ? -7.170 -5.803 29.987 1.00 89.44 126 ALA A CA 1
ATOM 955 C C . ALA A 1 126 ? -6.282 -6.151 28.775 1.00 89.44 126 ALA A C 1
ATOM 957 O O . ALA A 1 126 ? -5.062 -6.096 28.891 1.00 89.44 126 ALA A O 1
ATOM 958 N N . GLN A 1 127 ? -6.871 -6.455 27.610 1.00 82.44 127 GLN A N 1
ATOM 959 C CA . GLN A 1 127 ? -6.119 -6.727 26.383 1.00 82.44 127 GLN A CA 1
ATOM 960 C C . GLN A 1 127 ? -5.626 -5.447 25.692 1.00 82.44 127 GLN A C 1
ATOM 962 O O . GLN A 1 127 ? -4.487 -5.387 25.242 1.00 82.44 127 GLN A O 1
ATOM 967 N N . THR A 1 128 ? -6.455 -4.406 25.595 1.00 86.25 128 THR A N 1
ATOM 968 C CA . THR A 1 128 ? -6.135 -3.207 24.801 1.00 86.25 128 THR A CA 1
ATOM 969 C C . THR A 1 128 ? -5.389 -2.126 25.578 1.00 86.25 128 THR A C 1
ATOM 971 O O . THR A 1 128 ? -4.957 -1.147 24.975 1.00 86.25 128 THR A O 1
ATOM 974 N N . VAL A 1 129 ? -5.307 -2.228 26.909 1.00 88.69 129 VAL A N 1
ATOM 975 C CA . VAL A 1 129 ? -4.734 -1.172 27.765 1.00 88.69 129 VAL A CA 1
ATOM 976 C C . VAL A 1 129 ? -3.249 -0.931 27.492 1.00 88.69 129 VAL A C 1
ATOM 978 O O . VAL A 1 129 ? -2.793 0.201 27.600 1.00 88.69 129 VAL A O 1
ATOM 981 N N . GLN A 1 130 ? -2.525 -1.967 27.066 1.00 85.12 130 GLN A N 1
ATOM 982 C CA . GLN A 1 130 ? -1.105 -1.879 26.707 1.00 85.12 130 GLN A CA 1
ATOM 983 C C . GLN A 1 130 ? -0.872 -1.589 25.215 1.00 85.12 130 GLN A C 1
ATOM 985 O O . GLN A 1 130 ? 0.266 -1.416 24.790 1.00 85.12 130 GLN A O 1
ATOM 990 N N . MET A 1 131 ? -1.936 -1.544 24.407 1.00 84.75 131 MET A N 1
ATOM 991 C CA . MET A 1 131 ? -1.836 -1.426 22.953 1.00 84.75 131 MET A CA 1
ATOM 992 C C . MET A 1 131 ? -1.846 0.029 22.491 1.00 84.75 131 MET A C 1
ATOM 994 O O . MET A 1 131 ? -2.618 0.867 22.975 1.00 84.75 131 MET A O 1
ATOM 998 N N . GLY A 1 132 ? -1.060 0.312 21.453 1.00 84.00 132 GLY A N 1
ATOM 999 C CA . GLY A 1 132 ? -1.122 1.591 20.751 1.00 84.00 132 GLY A CA 1
ATOM 1000 C C . GLY A 1 132 ? -2.461 1.794 20.026 1.00 84.00 132 GLY A C 1
ATOM 1001 O O . GLY A 1 132 ? -3.180 0.845 19.712 1.00 84.00 132 GLY A O 1
ATOM 1002 N N . ILE A 1 133 ? -2.796 3.045 19.690 1.00 81.56 133 ILE A N 1
ATOM 1003 C CA . ILE A 1 133 ? -4.039 3.380 18.964 1.00 81.56 133 ILE A CA 1
ATOM 1004 C C . ILE A 1 133 ? -4.153 2.585 17.652 1.00 81.56 133 ILE A C 1
ATOM 1006 O O . ILE A 1 133 ? -5.208 2.031 17.360 1.00 81.56 133 ILE A O 1
ATOM 1010 N N . ALA A 1 134 ? -3.069 2.500 16.875 1.00 76.31 134 ALA A N 1
ATOM 1011 C CA . ALA A 1 134 ? -3.064 1.797 15.593 1.00 76.31 134 ALA A CA 1
ATOM 1012 C C . ALA A 1 134 ? -3.323 0.288 15.745 1.00 76.31 134 ALA A C 1
ATOM 1014 O O . ALA A 1 134 ? -4.095 -0.280 14.980 1.00 76.31 134 ALA A O 1
ATOM 1015 N N . GLU A 1 135 ? -2.730 -0.346 16.754 1.00 79.94 135 GLU A N 1
ATOM 1016 C CA . GLU A 1 135 ? -2.913 -1.770 17.047 1.00 79.94 135 GLU A CA 1
ATOM 1017 C C . GLU A 1 135 ? -4.357 -2.077 17.458 1.00 79.94 135 GLU A C 1
ATOM 1019 O O . GLU A 1 135 ? -4.982 -3.004 16.943 1.00 79.94 135 GLU A O 1
ATOM 1024 N N . ARG A 1 136 ? -4.947 -1.212 18.288 1.00 85.38 136 ARG A N 1
ATOM 1025 C CA . ARG A 1 136 ? -6.363 -1.301 18.666 1.00 85.38 136 ARG A CA 1
ATOM 1026 C C . ARG A 1 136 ? -7.293 -1.151 17.462 1.00 85.38 136 ARG A C 1
ATOM 1028 O O . ARG A 1 136 ? -8.280 -1.877 17.357 1.00 85.38 136 ARG A O 1
ATOM 1035 N N . VAL A 1 137 ? -6.984 -0.236 16.542 1.00 82.69 137 VAL A N 1
ATOM 1036 C CA . VAL A 1 137 ? -7.731 -0.096 15.281 1.00 82.69 137 VAL A CA 1
ATOM 1037 C C . VAL A 1 137 ? -7.587 -1.356 14.422 1.00 82.69 137 VAL A C 1
ATOM 1039 O O . VAL A 1 137 ? -8.582 -1.839 13.887 1.00 82.69 137 VAL A O 1
ATOM 1042 N N . LEU A 1 138 ? -6.388 -1.938 14.322 1.00 80.00 138 LEU A N 1
ATOM 1043 C CA . LEU A 1 138 ? -6.165 -3.176 13.567 1.00 80.00 138 LEU A CA 1
ATOM 1044 C C . LEU A 1 138 ? -6.955 -4.363 14.128 1.00 80.00 138 LEU A C 1
ATOM 1046 O O .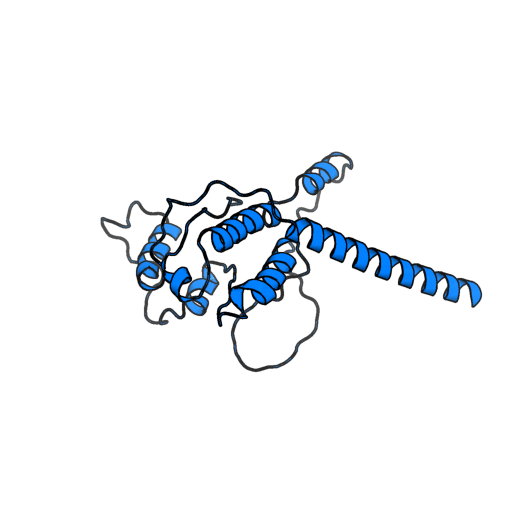 LEU A 1 138 ? -7.541 -5.104 13.339 1.00 80.00 138 LEU A O 1
ATOM 1050 N N . LEU A 1 139 ? -7.051 -4.506 15.455 1.00 84.06 139 LEU A N 1
ATOM 1051 C CA . LEU A 1 139 ? -7.910 -5.523 16.077 1.00 84.06 139 LEU A CA 1
ATOM 1052 C C . LEU A 1 139 ? -9.368 -5.390 15.630 1.00 84.06 139 LEU A C 1
ATOM 1054 O O . LEU A 1 139 ? -10.019 -6.375 15.289 1.00 84.06 139 LEU A O 1
ATOM 1058 N N . GLN A 1 140 ? -9.877 -4.162 15.576 1.00 85.19 140 GLN A N 1
ATOM 1059 C CA . GLN A 1 140 ? -11.253 -3.899 15.165 1.00 85.19 140 GLN A CA 1
ATOM 1060 C C . GLN A 1 140 ? -11.507 -4.192 13.680 1.00 85.19 140 GLN A C 1
ATOM 1062 O O . GLN A 1 140 ? -12.630 -4.521 13.273 1.00 85.19 140 GLN A O 1
ATOM 1067 N N . LEU A 1 141 ? -10.458 -4.058 12.872 1.00 84.94 141 LEU A N 1
ATOM 1068 C CA . LEU A 1 141 ? -10.463 -4.316 11.438 1.00 84.94 141 LEU A CA 1
ATOM 1069 C C . LEU A 1 141 ? -10.179 -5.772 11.085 1.00 84.94 141 LEU A C 1
ATOM 1071 O O 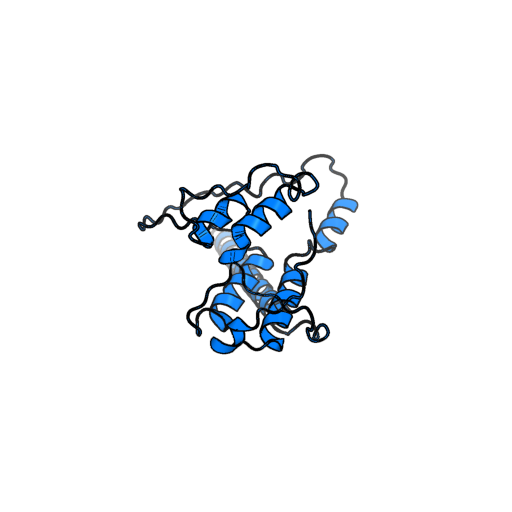. LEU A 1 141 ? -10.302 -6.119 9.915 1.00 84.94 141 LEU A O 1
ATOM 1075 N N . TRP A 1 142 ? -9.870 -6.627 12.064 1.00 85.25 142 TRP A N 1
ATOM 1076 C CA . TRP A 1 142 ? -9.557 -8.037 11.840 1.00 85.25 142 TRP A CA 1
ATOM 1077 C C . TRP A 1 142 ? -10.534 -8.754 10.889 1.00 85.25 142 TRP A C 1
ATOM 1079 O O . TRP A 1 142 ? -10.062 -9.411 9.966 1.00 85.25 142 TRP A O 1
ATOM 1089 N N . PRO A 1 143 ? -11.872 -8.566 10.983 1.00 87.56 143 PRO A N 1
ATOM 1090 C CA . PRO A 1 143 ? -12.819 -9.227 10.075 1.00 87.56 143 PRO A CA 1
ATOM 1091 C C . PRO A 1 143 ? -12.763 -8.756 8.612 1.00 87.56 143 PRO A C 1
ATOM 1093 O O . PRO A 1 143 ? -13.376 -9.377 7.751 1.00 87.56 143 PRO A O 1
ATOM 1096 N N . TYR A 1 144 ? -12.086 -7.641 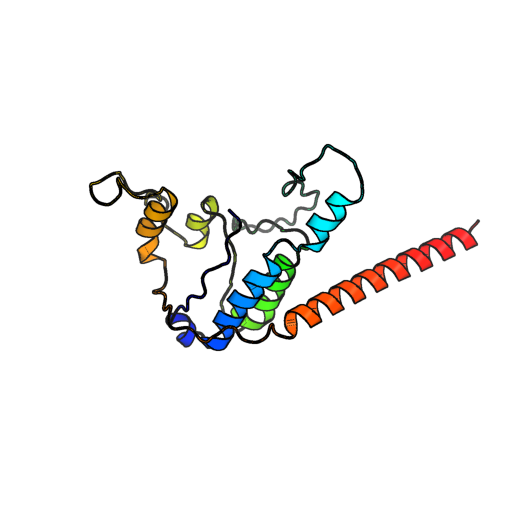8.338 1.00 85.31 144 TYR A N 1
ATOM 1097 C CA . TYR A 1 144 ? -11.937 -7.043 7.008 1.00 85.31 144 TYR A CA 1
ATOM 1098 C C . TYR A 1 144 ? -10.531 -7.249 6.432 1.00 85.31 144 TYR A C 1
ATOM 1100 O O . TYR A 1 144 ? -10.260 -6.827 5.308 1.00 85.31 144 TYR A O 1
ATOM 1108 N N . ASN A 1 145 ? -9.635 -7.876 7.197 1.00 83.31 145 ASN A N 1
ATOM 1109 C CA . ASN A 1 145 ? -8.256 -8.105 6.803 1.00 83.31 145 ASN A CA 1
ATOM 1110 C C . ASN A 1 145 ? -8.083 -9.543 6.308 1.00 83.31 145 ASN A C 1
ATOM 1112 O O . ASN A 1 145 ? -8.666 -10.485 6.842 1.00 83.31 145 ASN A O 1
ATOM 1116 N N . ALA A 1 146 ? -7.241 -9.717 5.293 1.00 86.38 146 ALA A N 1
ATOM 1117 C CA . ALA A 1 146 ? -6.810 -11.041 4.876 1.00 86.38 146 ALA A CA 1
ATOM 1118 C C . ALA A 1 146 ? -5.834 -11.630 5.904 1.00 86.38 146 ALA A C 1
ATOM 1120 O O . ALA A 1 146 ? -5.039 -10.902 6.502 1.00 86.38 146 ALA A O 1
ATOM 1121 N N . VAL A 1 147 ? -5.841 -12.958 6.045 1.00 87.38 147 VAL A N 1
ATOM 1122 C CA . VAL A 1 147 ? -4.743 -13.669 6.710 1.00 87.38 147 VAL A CA 1
ATOM 1123 C C . VAL A 1 147 ? -3.462 -13.415 5.920 1.00 87.38 147 VAL A C 1
ATOM 1125 O O . VAL A 1 147 ? -3.455 -13.526 4.691 1.00 87.38 147 VAL A O 1
ATOM 1128 N N . LEU A 1 148 ? -2.397 -13.058 6.635 1.00 89.12 148 LEU A N 1
ATOM 1129 C CA . LEU A 1 148 ? -1.095 -12.766 6.057 1.00 89.12 148 LEU A CA 1
ATOM 1130 C C . LEU A 1 148 ? -0.121 -13.915 6.313 1.00 89.12 148 LEU A C 1
ATOM 1132 O O . LEU A 1 148 ? -0.035 -14.430 7.424 1.00 89.12 148 LEU A O 1
ATOM 1136 N N . ASP A 1 149 ? 0.629 -14.269 5.279 1.00 87.81 149 ASP A N 1
ATOM 1137 C CA . ASP A 1 149 ? 1.727 -15.225 5.309 1.00 87.81 149 ASP A CA 1
ATOM 1138 C C . ASP A 1 149 ? 3.056 -14.476 5.140 1.00 87.81 149 ASP A C 1
ATOM 1140 O O . ASP A 1 149 ? 3.217 -13.657 4.229 1.00 87.81 149 ASP A O 1
ATOM 1144 N N . LEU A 1 150 ? 3.996 -14.734 6.046 1.00 89.44 150 LEU A N 1
ATOM 1145 C CA . LEU A 1 150 ? 5.329 -14.128 6.051 1.00 89.44 150 LEU A CA 1
ATOM 1146 C C . LEU A 1 150 ? 6.381 -15.027 5.388 1.00 89.44 150 LEU A C 1
ATOM 1148 O O . LEU A 1 150 ? 7.509 -14.581 5.174 1.00 89.44 150 LEU A O 1
ATOM 1152 N N . ASN A 1 151 ? 6.030 -16.266 5.031 1.00 90.31 151 ASN A N 1
ATOM 1153 C CA . ASN A 1 151 ? 6.889 -17.162 4.269 1.00 90.31 151 ASN A CA 1
ATOM 1154 C C . ASN A 1 151 ? 6.869 -16.769 2.785 1.00 90.31 151 ASN A C 1
ATOM 1156 O O . ASN A 1 151 ? 6.169 -17.350 1.953 1.00 90.31 151 ASN A O 1
ATOM 1160 N N . VAL A 1 152 ? 7.611 -15.711 2.471 1.00 90.56 152 VAL A N 1
ATOM 1161 C CA . VAL A 1 152 ? 7.643 -15.097 1.145 1.00 90.56 152 VAL A CA 1
ATOM 1162 C C . VAL A 1 152 ? 9.009 -15.286 0.481 1.00 90.56 152 VAL A C 1
ATOM 1164 O O . VAL A 1 152 ? 10.027 -15.325 1.176 1.00 90.56 152 VAL A O 1
ATOM 1167 N N . PRO A 1 153 ? 9.071 -15.358 -0.864 1.00 87.75 153 PRO A N 1
ATOM 1168 C CA . PRO A 1 153 ? 10.336 -15.450 -1.589 1.00 87.75 153 PRO A CA 1
ATOM 1169 C C . PRO A 1 153 ? 11.309 -14.318 -1.213 1.00 87.75 153 PRO A C 1
ATOM 1171 O O . PRO A 1 153 ? 10.867 -13.234 -0.808 1.00 87.75 153 PRO A O 1
ATOM 1174 N N . PRO A 1 154 ? 12.630 -14.504 -1.377 1.00 80.94 154 PRO A N 1
ATOM 1175 C CA . PRO A 1 154 ? 13.588 -13.411 -1.221 1.00 80.94 154 PRO A CA 1
ATOM 1176 C C . PRO A 1 154 ? 13.295 -12.275 -2.222 1.00 80.94 154 PRO A C 1
ATOM 1178 O O . PRO A 1 154 ? 12.605 -12.507 -3.221 1.00 80.94 154 PRO A O 1
ATOM 1181 N N . PRO A 1 155 ? 13.755 -11.038 -1.962 1.00 71.31 155 PRO A N 1
ATOM 1182 C CA . PRO A 1 155 ? 13.545 -9.924 -2.883 1.00 71.31 155 PRO A CA 1
ATOM 1183 C C . PRO A 1 155 ? 14.085 -10.263 -4.274 1.00 71.31 155 PRO A C 1
ATOM 1185 O O . PRO A 1 155 ? 15.255 -10.611 -4.420 1.00 71.31 155 PRO A O 1
ATOM 1188 N N . ALA A 1 156 ? 13.229 -10.182 -5.291 1.00 59.06 156 ALA A N 1
ATOM 1189 C CA . ALA A 1 156 ? 13.664 -10.304 -6.678 1.00 59.06 156 ALA A CA 1
ATOM 1190 C C . ALA A 1 156 ? 14.430 -9.036 -7.097 1.00 59.06 156 ALA A C 1
ATOM 1192 O O . ALA A 1 156 ? 14.186 -7.954 -6.553 1.00 59.06 156 ALA A O 1
ATOM 1193 N N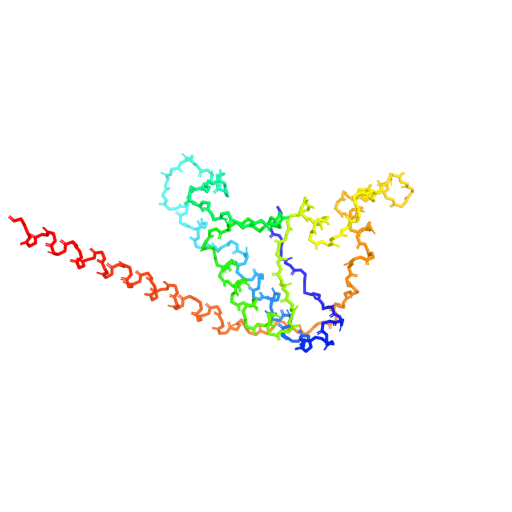 . GLU A 1 157 ? 15.329 -9.141 -8.083 1.00 56.91 157 GLU A N 1
ATOM 1194 C CA . GLU A 1 157 ? 15.980 -7.965 -8.672 1.00 56.91 157 GLU A CA 1
ATOM 1195 C C . GLU A 1 157 ? 14.928 -6.934 -9.109 1.00 56.91 157 GLU A C 1
ATOM 1197 O O . GLU A 1 157 ? 13.900 -7.275 -9.704 1.00 56.91 157 GLU A O 1
ATOM 1202 N N . GLN A 1 158 ? 15.167 -5.661 -8.772 1.00 55.09 158 GLN A N 1
ATOM 1203 C CA . GLN A 1 158 ? 14.207 -4.578 -8.979 1.00 55.09 158 GLN A CA 1
ATOM 1204 C C . GLN A 1 158 ? 13.786 -4.518 -10.449 1.00 55.09 158 GLN A C 1
ATOM 1206 O O . GLN A 1 158 ? 14.559 -4.175 -11.342 1.00 55.09 158 GLN A O 1
ATOM 1211 N N . THR A 1 159 ? 12.534 -4.890 -10.702 1.00 54.97 159 THR A N 1
ATOM 1212 C CA . THR A 1 159 ? 12.076 -5.172 -12.059 1.00 54.97 159 THR A CA 1
ATOM 1213 C C . THR A 1 159 ? 12.084 -3.936 -12.956 1.00 54.97 159 THR A C 1
ATOM 1215 O O . THR A 1 159 ? 11.739 -2.817 -12.565 1.00 54.97 159 THR A O 1
ATOM 1218 N N . THR A 1 160 ? 12.360 -4.202 -14.229 1.00 55.84 160 THR A N 1
ATOM 1219 C CA . THR A 1 160 ? 12.353 -3.353 -15.428 1.00 55.84 160 THR A CA 1
ATOM 1220 C C . THR A 1 160 ? 11.221 -2.309 -15.524 1.00 55.84 160 THR A C 1
ATOM 1222 O O . THR A 1 160 ? 11.311 -1.381 -16.327 1.00 55.84 160 THR A O 1
ATOM 1225 N N . MET A 1 161 ? 10.143 -2.405 -14.736 1.00 51.97 161 MET A N 1
ATOM 1226 C CA . MET A 1 161 ? 9.067 -1.406 -14.695 1.00 51.97 161 MET A CA 1
ATOM 1227 C C . MET A 1 161 ? 9.532 -0.042 -14.171 1.00 51.97 161 MET A C 1
ATOM 1229 O O . MET A 1 161 ? 9.139 0.977 -14.740 1.00 51.97 161 MET A O 1
ATOM 1233 N N . LEU A 1 162 ? 10.403 0.004 -13.156 1.00 55.38 162 LEU A N 1
ATOM 1234 C CA . LEU A 1 162 ? 10.958 1.270 -12.653 1.00 55.38 162 LEU A CA 1
ATOM 1235 C C . LEU A 1 162 ? 11.831 1.960 -13.702 1.00 55.38 162 LEU A C 1
ATOM 1237 O O . LEU A 1 162 ? 11.708 3.169 -13.916 1.00 55.38 162 LEU A O 1
ATOM 1241 N N . ALA A 1 163 ? 12.644 1.183 -14.419 1.00 56.59 163 ALA A N 1
ATOM 1242 C CA . ALA A 1 163 ? 13.434 1.667 -15.546 1.00 56.59 163 ALA A CA 1
ATOM 1243 C C . ALA A 1 163 ? 12.531 2.182 -16.684 1.00 56.59 163 ALA A C 1
ATOM 1245 O O . ALA A 1 163 ? 12.733 3.287 -17.190 1.00 56.59 163 ALA A O 1
ATOM 1246 N N . LYS A 1 164 ? 11.468 1.441 -17.030 1.00 56.94 164 LYS A N 1
ATOM 1247 C CA . LYS A 1 164 ? 10.486 1.838 -18.056 1.00 56.94 164 LYS A CA 1
ATOM 1248 C C . LYS A 1 164 ? 9.726 3.119 -17.686 1.00 56.94 164 LYS A C 1
ATOM 1250 O O . LYS A 1 164 ? 9.510 3.969 -18.550 1.00 56.94 164 LYS A O 1
ATOM 1255 N N . LEU A 1 165 ? 9.336 3.290 -16.421 1.00 53.31 165 LEU A N 1
ATOM 1256 C CA . LEU A 1 165 ? 8.651 4.499 -15.942 1.00 53.31 165 LEU A CA 1
ATOM 1257 C C . LEU A 1 165 ? 9.582 5.717 -15.947 1.00 53.31 165 LEU A C 1
ATOM 1259 O O . LEU A 1 165 ? 9.182 6.780 -16.429 1.00 53.31 165 LEU A O 1
ATOM 1263 N N . SER A 1 166 ? 10.828 5.539 -15.501 1.00 55.72 166 SER A N 1
ATOM 1264 C CA . SER A 1 166 ? 11.878 6.564 -15.572 1.00 55.72 166 SER A CA 1
ATOM 1265 C C . SER A 1 166 ? 12.103 7.021 -17.016 1.00 55.72 166 SER A C 1
ATOM 1267 O O . SER A 1 166 ? 12.027 8.213 -17.310 1.00 55.72 166 SER A O 1
ATOM 1269 N N . ALA A 1 167 ? 12.263 6.074 -17.946 1.00 56.91 167 ALA A N 1
ATOM 1270 C CA . ALA A 1 167 ? 12.434 6.362 -19.369 1.00 56.91 167 ALA A CA 1
ATOM 1271 C C . ALA A 1 167 ? 11.236 7.126 -19.958 1.00 56.91 167 ALA A C 1
ATOM 1273 O O . ALA A 1 167 ? 11.410 8.103 -20.687 1.00 56.91 167 ALA A O 1
ATOM 1274 N N . LYS A 1 168 ? 10.004 6.743 -19.596 1.00 54.31 168 LYS A N 1
ATOM 1275 C CA . LYS A 1 168 ? 8.782 7.413 -20.067 1.00 54.31 168 LYS A CA 1
ATOM 1276 C C . LYS A 1 168 ? 8.649 8.840 -19.524 1.00 54.31 168 LYS A C 1
ATOM 1278 O O . LYS A 1 168 ? 8.203 9.725 -20.254 1.00 54.31 168 LYS A O 1
ATOM 1283 N N . GLN A 1 169 ? 9.043 9.088 -18.272 1.00 61.88 169 GLN A N 1
ATOM 1284 C CA . GLN A 1 169 ? 9.078 10.441 -17.700 1.00 61.88 169 GLN A CA 1
ATOM 1285 C C . GLN A 1 169 ? 10.140 11.314 -18.369 1.00 61.88 169 GLN A C 1
ATOM 1287 O O . GLN A 1 169 ? 9.836 12.454 -18.726 1.00 61.88 169 GLN A O 1
ATOM 1292 N N . ILE A 1 170 ? 11.344 10.775 -18.587 1.00 51.75 170 ILE A N 1
ATOM 1293 C CA . ILE A 1 170 ? 12.426 11.466 -19.299 1.00 51.75 170 ILE A CA 1
ATOM 1294 C C . ILE A 1 170 ? 11.966 11.834 -20.715 1.00 51.75 170 ILE A C 1
ATOM 1296 O O . ILE A 1 170 ? 12.048 12.999 -21.098 1.00 51.75 170 ILE A O 1
ATOM 1300 N N . ALA A 1 171 ? 11.376 10.891 -21.455 1.00 60.59 171 ALA A N 1
ATOM 1301 C CA . ALA A 1 171 ? 10.854 11.135 -22.800 1.00 60.59 171 ALA A CA 1
ATOM 1302 C C . ALA A 1 171 ? 9.735 12.195 -22.818 1.00 60.59 171 ALA A C 1
ATOM 1304 O O . ALA A 1 171 ? 9.726 13.095 -23.662 1.00 60.59 171 ALA A O 1
ATOM 1305 N N . ALA A 1 172 ? 8.802 12.142 -21.861 1.00 63.28 172 ALA A N 1
ATOM 1306 C CA . ALA A 1 172 ? 7.728 13.127 -21.752 1.00 63.28 172 ALA A CA 1
ATOM 1307 C C . ALA A 1 172 ? 8.252 14.534 -21.407 1.00 63.28 172 ALA A C 1
ATOM 1309 O O . ALA A 1 172 ? 7.733 15.531 -21.920 1.00 63.28 172 ALA A O 1
ATOM 1310 N N . GLN A 1 173 ? 9.280 14.626 -20.561 1.00 64.62 173 GLN A N 1
ATOM 1311 C CA . GLN A 1 173 ? 9.922 15.890 -20.204 1.00 64.62 173 GLN A CA 1
ATOM 1312 C C . GLN A 1 173 ? 10.743 16.450 -21.373 1.00 64.62 173 GLN A C 1
ATOM 1314 O O . GLN A 1 173 ? 10.639 17.641 -21.664 1.00 64.62 173 GLN A O 1
ATOM 1319 N N . ALA A 1 174 ? 11.476 15.599 -22.095 1.00 62.75 174 ALA A N 1
ATOM 1320 C CA . ALA A 1 174 ? 12.211 15.977 -23.299 1.00 62.75 174 ALA A CA 1
ATOM 1321 C C . ALA A 1 174 ? 11.273 16.556 -24.371 1.00 62.75 174 ALA A C 1
ATOM 1323 O O . ALA A 1 174 ? 11.525 17.650 -24.875 1.00 62.75 174 ALA A O 1
ATOM 1324 N N . LYS A 1 175 ? 10.126 15.908 -24.626 1.00 71.75 175 LYS A N 1
ATOM 1325 C CA . LYS A 1 175 ? 9.102 16.412 -25.562 1.00 71.75 175 LYS A CA 1
ATOM 1326 C C . LYS A 1 175 ? 8.528 17.765 -25.128 1.00 71.75 175 LYS A C 1
ATOM 1328 O O . LYS A 1 175 ? 8.330 18.659 -25.950 1.00 71.75 175 LYS A O 1
ATOM 1333 N N . ARG A 1 176 ? 8.278 17.948 -23.826 1.00 71.25 176 ARG A N 1
ATOM 1334 C CA . ARG A 1 176 ? 7.828 19.238 -23.271 1.00 71.25 176 ARG A CA 1
ATOM 1335 C C . ARG A 1 176 ? 8.880 20.324 -23.468 1.00 71.25 176 ARG A C 1
ATOM 1337 O O . ARG A 1 176 ? 8.526 21.419 -23.899 1.00 71.25 176 ARG A O 1
ATOM 1344 N N . ASN A 1 177 ? 10.145 20.024 -23.196 1.00 70.31 177 ASN A N 1
ATOM 1345 C CA . ASN A 1 177 ? 11.243 20.965 -23.385 1.00 70.31 177 ASN A CA 1
ATOM 1346 C C . ASN A 1 177 ? 11.407 21.332 -24.866 1.00 70.31 177 ASN A C 1
ATOM 1348 O O . ASN A 1 177 ? 11.426 22.519 -25.175 1.00 70.31 177 ASN A O 1
ATOM 1352 N N . GLN A 1 178 ? 11.381 20.358 -25.783 1.00 68.06 178 GLN A N 1
ATOM 1353 C CA . GLN A 1 178 ? 11.386 20.614 -27.230 1.00 68.06 178 GLN A CA 1
ATOM 1354 C C . GLN A 1 178 ? 10.234 21.531 -27.658 1.00 68.06 178 GLN A C 1
ATOM 1356 O O . GLN A 1 178 ? 10.467 22.532 -28.326 1.00 68.06 178 GLN A O 1
ATOM 1361 N N . SER A 1 179 ? 9.002 21.267 -27.207 1.00 71.38 179 SER A N 1
ATOM 1362 C CA . SER A 1 179 ? 7.854 22.118 -27.559 1.00 71.38 179 SER A CA 1
ATOM 1363 C C . SER A 1 179 ? 7.985 23.561 -27.050 1.00 71.38 179 SER A C 1
ATOM 1365 O O . SER A 1 179 ? 7.515 24.490 -27.701 1.00 71.38 179 SER A O 1
ATOM 1367 N N . LYS A 1 180 ? 8.639 23.769 -25.898 1.00 82.75 180 LYS A N 1
ATOM 1368 C CA . LYS A 1 180 ? 8.922 25.110 -25.368 1.00 82.75 180 LYS A CA 1
ATOM 1369 C C . LYS A 1 180 ? 10.002 25.820 -26.182 1.00 82.75 180 LYS A C 1
ATOM 1371 O O . LYS A 1 180 ? 9.863 27.014 -26.421 1.00 82.75 180 LYS A O 1
ATOM 1376 N N . LEU A 1 181 ? 11.042 25.099 -26.605 1.00 77.50 181 LEU A N 1
ATOM 1377 C CA . LEU A 1 181 ? 12.109 25.637 -27.451 1.00 77.50 181 LEU A CA 1
ATOM 1378 C C . LEU A 1 181 ? 11.567 26.070 -28.817 1.00 77.50 181 LEU A C 1
ATOM 1380 O O . LEU A 1 181 ? 11.841 27.189 -29.235 1.00 77.50 181 LEU A O 1
ATOM 1384 N N . ILE A 1 182 ? 10.727 25.245 -29.450 1.00 80.50 182 ILE A N 1
ATOM 1385 C CA . ILE A 1 182 ? 10.082 25.569 -30.734 1.00 80.50 182 ILE A CA 1
ATOM 1386 C C . ILE A 1 182 ? 9.224 26.833 -30.604 1.00 80.50 182 ILE A C 1
ATOM 1388 O O . ILE A 1 182 ? 9.419 27.783 -31.352 1.00 80.50 182 ILE A O 1
ATOM 1392 N N . LYS A 1 183 ? 8.350 26.906 -29.590 1.00 87.75 183 LYS A N 1
ATOM 1393 C CA . LYS A 1 183 ? 7.519 28.100 -29.344 1.00 87.75 183 LYS A CA 1
ATOM 1394 C C . LYS A 1 183 ? 8.339 29.360 -29.066 1.00 87.75 183 LYS A C 1
ATOM 1396 O O . LYS A 1 183 ? 7.900 30.460 -29.390 1.00 87.75 183 LYS A O 1
ATOM 1401 N N . LYS A 1 184 ? 9.499 29.220 -28.415 1.00 84.00 184 LYS A N 1
ATOM 1402 C CA . LYS A 1 184 ? 10.408 30.342 -28.164 1.00 84.00 184 LYS A CA 1
ATOM 1403 C C . LYS A 1 184 ? 11.036 30.818 -29.473 1.00 84.00 184 LYS A C 1
ATOM 1405 O O . LYS A 1 184 ? 10.971 32.004 -29.758 1.00 84.00 184 LYS A O 1
ATOM 1410 N N . HIS A 1 185 ? 11.525 29.888 -30.292 1.00 77.69 185 HIS A N 1
ATOM 1411 C CA . HIS A 1 185 ? 12.091 30.190 -31.603 1.00 77.69 185 HIS A CA 1
ATOM 1412 C C . HIS A 1 185 ? 11.071 30.859 -32.541 1.00 77.69 185 HIS A C 1
ATOM 1414 O O . HIS A 1 185 ? 11.378 31.874 -33.154 1.00 77.69 185 HIS A O 1
ATOM 1420 N N . GLU A 1 186 ? 9.824 30.376 -32.575 1.00 81.88 186 GLU A N 1
ATOM 1421 C CA . GLU A 1 186 ? 8.728 31.015 -33.322 1.00 81.88 186 GLU A CA 1
ATOM 1422 C C . GLU A 1 186 ? 8.417 32.437 -32.836 1.00 81.88 186 GLU A C 1
ATOM 1424 O O . GLU A 1 186 ? 8.049 33.300 -33.630 1.00 81.88 186 GLU A O 1
ATOM 1429 N N . LYS A 1 187 ? 8.533 32.692 -31.528 1.00 83.31 187 LYS A N 1
ATOM 1430 C CA . LYS A 1 187 ? 8.302 34.019 -30.946 1.00 83.31 187 LYS A CA 1
ATOM 1431 C C . LYS A 1 187 ? 9.445 34.985 -31.259 1.00 83.31 187 LYS A C 1
ATOM 1433 O O . LYS A 1 187 ? 9.176 36.162 -31.476 1.00 83.31 187 LYS A O 1
ATOM 1438 N N . ASP A 1 188 ? 10.678 34.487 -31.289 1.00 79.25 188 ASP A N 1
ATOM 1439 C CA . ASP A 1 188 ? 11.869 35.270 -31.627 1.00 79.25 188 ASP A CA 1
ATOM 1440 C C . ASP A 1 188 ? 11.898 35.629 -33.126 1.00 79.25 188 ASP A C 1
ATOM 1442 O O . ASP A 1 188 ? 12.326 36.721 -33.469 1.00 79.25 188 ASP A O 1
ATOM 1446 N N . LEU A 1 189 ? 11.357 34.773 -34.005 1.00 71.94 189 LEU A N 1
ATOM 1447 C CA . LEU A 1 189 ? 11.197 35.035 -35.448 1.00 71.94 189 LEU A CA 1
ATOM 1448 C C . LEU A 1 189 ? 10.059 36.015 -35.798 1.00 71.94 189 LEU A C 1
ATOM 1450 O O . LEU A 1 189 ? 9.960 36.456 -36.939 1.00 71.94 189 LEU A O 1
ATOM 1454 N N . ARG A 1 190 ? 9.158 36.312 -34.853 1.00 71.62 190 ARG A N 1
ATOM 1455 C CA . ARG A 1 190 ? 8.028 37.247 -35.032 1.00 71.62 190 ARG A CA 1
ATOM 1456 C C . ARG A 1 190 ? 8.315 38.660 -34.504 1.00 71.62 190 ARG A C 1
ATOM 1458 O O . ARG A 1 190 ? 7.404 39.488 -34.513 1.00 71.62 190 ARG A O 1
ATOM 1465 N N . LYS A 1 191 ? 9.522 38.910 -33.997 1.00 50.06 191 LYS A N 1
ATOM 1466 C CA . LYS A 1 191 ? 10.023 40.231 -33.598 1.00 50.06 191 LYS A CA 1
ATOM 1467 C C . LYS A 1 191 ? 10.979 40.760 -34.652 1.00 50.06 191 LYS A C 1
ATOM 1469 O O . LYS A 1 191 ? 10.989 41.997 -34.805 1.00 50.06 191 LYS A O 1
#

pLDDT: mean 70.68, std 20.17, range [31.47, 95.56]

Radius of gyration: 21.86 Å; chains: 1; bounding box: 47×58×65 Å